Protein AF-A0A6N9UW54-F1 (afdb_monomer)

Radius of gyration: 18.16 Å; Cα contacts (8 Å, |Δi|>4): 350; chains: 1; bounding box: 54×36×49 Å

Secondary structure (DSSP, 8-state):
----PPPS-SEEEEEEE-S---HHHHHHHHHHH--TTTEEEESSTTS-EEEEEEE-SSSEEEEEEEEEEEE-SSTTS---EEEEEEEEESSGGGHHHHHHHHHHHTTTTS-HHHHHHHHHTSTTTHHHHHHSTT------S-HHHHHHHHHHHHHHHHHHHHHHPEEEEEEETTEEEEPPPHHHHHH--TT----

Sequence (195 aa):
ARHTATPTAGVPLRLAHRGPYQPGPVFDLLQREAVAGVEEVSGESGRRVYRRTLRLPYGTGIVAVQERTGRAGRPGTGTGGWLEARLHLTDLRDLTTSVQRLRRLFDLDADPYAVDERLGADPRLAPLVAARPGLRSPGTADPDELAVRALVGRAEAERLVQRYGKVLDAPCGTLTHLFPEPAVLAEAAPDGTAG

Foldseek 3Di:
DDQPDDPPPFDKDWLWAFFDADLQVLLVVCCVQPQFQAWHWDDDGLFIKIWGKDDFPVGIKIKIWTSHWAFDDDPPPRGTTTIIMTMDTPDCVRVVLQSVLVCQQRVRYDDQVVVLVVQCPDPVRVVVCVVPRNYDDGGGSDPQLVVVCVVQPRVVQNVQCVQAFDFDPDAHVRNGTHRHDVVSVVPDDPPDRDD

Solvent-accessible surface area (backbone atoms only — not comparable to full-atom values): 10883 Å² total; per-residue (Å²): 131,86,80,72,71,77,77,86,84,35,57,76,45,73,50,62,30,50,41,59,69,45,44,62,68,50,52,53,48,51,51,73,62,44,36,68,31,29,32,48,63,46,77,53,91,74,59,24,37,43,35,36,50,40,83,46,95,78,42,44,32,44,39,38,36,38,46,48,63,48,78,42,79,63,93,90,70,70,50,24,29,24,35,44,34,33,40,40,57,78,36,75,86,33,50,66,60,53,51,52,24,49,37,38,25,62,35,29,80,53,60,33,64,64,49,42,56,63,46,40,70,38,84,87,40,24,67,59,33,72,74,44,63,22,63,65,70,63,54,50,68,42,70,67,57,48,54,51,35,71,74,59,33,59,75,48,44,32,50,45,30,76,67,57,25,48,70,47,98,74,59,60,83,70,35,38,26,32,74,48,52,69,68,62,57,72,67,39,50,100,88,50,83,69,130

InterPro domains:
  IPR010316 DNA-3-methyladenine glycosylase AlkA, N-terminal [PF06029] (13-142)
  IPR010316 DNA-3-methyladenine glycosylase AlkA, N-terminal [SM01009] (12-142)
  IPR037046 DNA-3-methyladenine glycosylase AlkA, N-terminal domain superfamily [G3DSA:3.30.310.20] (13-142)

pLDDT: mean 89.83, std 15.49, range [33.03, 98.62]

Structure (mmCIF, N/CA/C/O backbone):
data_AF-A0A6N9UW54-F1
#
_entry.id   AF-A0A6N9UW54-F1
#
loop_
_atom_site.group_PDB
_atom_site.id
_atom_site.type_symbol
_atom_site.label_atom_id
_atom_site.label_alt_id
_atom_site.label_comp_id
_atom_site.label_asym_id
_atom_site.label_entity_id
_atom_site.label_seq_id
_atom_site.pdbx_PDB_ins_code
_atom_site.Cartn_x
_atom_site.Cartn_y
_atom_site.Cartn_z
_atom_site.occupancy
_atom_site.B_iso_or_equiv
_atom_site.auth_seq_id
_atom_site.auth_comp_id
_atom_site.auth_asym_id
_atom_site.auth_atom_id
_atom_site.pdbx_PDB_model_num
ATOM 1 N N . ALA A 1 1 ? 30.128 -9.377 3.571 1.00 36.72 1 ALA A N 1
ATOM 2 C CA . ALA A 1 1 ? 29.023 -8.972 2.680 1.00 36.72 1 ALA A CA 1
ATOM 3 C C . ALA A 1 1 ? 28.737 -7.495 2.924 1.00 36.72 1 ALA A C 1
ATOM 5 O O . ALA A 1 1 ? 28.551 -7.117 4.074 1.00 36.72 1 ALA A O 1
ATOM 6 N N . ARG A 1 2 ? 28.840 -6.639 1.902 1.00 33.03 2 ARG A N 1
ATOM 7 C CA . ARG A 1 2 ? 28.654 -5.190 2.067 1.00 33.03 2 ARG A CA 1
ATOM 8 C C . ARG A 1 2 ? 27.151 -4.911 2.141 1.00 33.03 2 ARG A C 1
ATOM 10 O O . ARG A 1 2 ? 26.476 -5.005 1.127 1.00 33.03 2 ARG A O 1
ATOM 17 N N . HIS A 1 3 ? 26.641 -4.610 3.334 1.00 38.31 3 HIS A N 1
ATOM 18 C CA . HIS A 1 3 ? 25.344 -3.954 3.484 1.00 38.31 3 HIS A CA 1
ATOM 19 C C . HIS A 1 3 ? 25.460 -2.570 2.842 1.00 38.31 3 HIS A C 1
ATOM 21 O O . HIS A 1 3 ? 26.081 -1.672 3.409 1.00 38.31 3 HIS A O 1
ATOM 27 N N . THR A 1 4 ? 24.925 -2.395 1.638 1.00 41.03 4 THR A N 1
ATOM 28 C CA . THR A 1 4 ? 24.714 -1.063 1.075 1.00 41.03 4 THR A CA 1
ATOM 29 C C . THR A 1 4 ? 23.688 -0.365 1.959 1.00 41.03 4 THR A C 1
ATOM 31 O O . THR A 1 4 ? 22.539 -0.793 2.053 1.00 41.03 4 THR A O 1
ATOM 34 N N . ALA A 1 5 ? 24.147 0.657 2.680 1.00 40.97 5 ALA A N 1
ATOM 35 C CA . ALA A 1 5 ? 23.332 1.461 3.572 1.00 40.97 5 ALA A CA 1
ATOM 36 C C . ALA A 1 5 ? 22.098 1.999 2.836 1.00 40.97 5 ALA A C 1
ATOM 38 O O . ALA A 1 5 ? 22.199 2.468 1.700 1.00 40.97 5 ALA A O 1
ATOM 39 N N . THR A 1 6 ? 20.944 1.967 3.504 1.00 45.59 6 THR A N 1
ATOM 40 C CA . THR A 1 6 ? 19.770 2.752 3.121 1.00 45.59 6 THR A CA 1
ATOM 41 C C . THR A 1 6 ? 20.236 4.186 2.872 1.00 45.59 6 THR A C 1
ATOM 43 O O . THR A 1 6 ? 20.831 4.763 3.787 1.00 45.59 6 THR A O 1
ATOM 46 N N . PRO A 1 7 ? 20.025 4.784 1.688 1.00 47.34 7 PRO A N 1
ATOM 47 C CA . PRO A 1 7 ? 20.372 6.179 1.500 1.00 47.34 7 PRO A CA 1
ATOM 48 C C . PRO A 1 7 ? 19.627 6.998 2.558 1.00 47.34 7 PRO A C 1
ATOM 50 O O . PRO A 1 7 ? 18.403 7.035 2.611 1.00 47.34 7 PRO A O 1
ATOM 53 N N . THR A 1 8 ? 20.367 7.646 3.450 1.00 53.06 8 THR A N 1
ATOM 54 C CA . THR A 1 8 ? 19.813 8.514 4.499 1.00 53.06 8 THR A CA 1
ATOM 55 C C . THR A 1 8 ? 19.241 9.819 3.917 1.00 53.06 8 THR A C 1
ATOM 57 O O . THR A 1 8 ? 18.583 10.574 4.629 1.00 53.06 8 THR A O 1
ATOM 60 N N . ALA A 1 9 ? 19.459 10.068 2.619 1.00 68.31 9 ALA A N 1
ATOM 61 C CA . ALA A 1 9 ? 19.138 11.282 1.866 1.00 68.31 9 ALA A CA 1
ATOM 62 C C . ALA A 1 9 ? 17.848 11.158 1.022 1.00 68.31 9 ALA A C 1
ATOM 64 O O . ALA A 1 9 ? 17.864 11.342 -0.192 1.00 68.31 9 ALA A O 1
ATOM 65 N N . GLY A 1 10 ? 16.731 10.782 1.648 1.00 83.75 10 GLY A N 1
ATOM 66 C CA . GLY A 1 10 ? 15.399 10.786 1.021 1.00 83.75 10 GLY A CA 1
ATOM 67 C C . GLY A 1 10 ? 14.551 11.924 1.571 1.00 83.75 10 GLY A C 1
ATOM 68 O O . GLY A 1 10 ? 14.752 12.321 2.718 1.00 83.75 10 GLY A O 1
ATOM 69 N N . VAL A 1 11 ? 13.592 12.430 0.792 1.00 94.88 11 VAL A N 1
ATOM 70 C CA . VAL A 1 11 ? 12.669 13.489 1.231 1.00 94.88 11 VAL A CA 1
ATOM 71 C C . VAL A 1 11 ? 11.807 12.940 2.376 1.00 94.88 11 VAL A C 1
ATOM 73 O O . VAL A 1 11 ? 11.018 12.018 2.139 1.00 94.88 11 VAL A O 1
ATOM 76 N N . PRO A 1 12 ? 11.956 13.442 3.619 1.00 95.81 12 PRO A N 1
ATOM 77 C CA . PRO A 1 12 ? 11.144 12.986 4.736 1.00 95.81 12 PRO A CA 1
ATOM 78 C C . PRO A 1 12 ? 9.754 13.617 4.652 1.00 95.81 12 PRO A C 1
ATOM 80 O O . PRO A 1 12 ? 9.619 14.823 4.460 1.00 95.81 12 PRO A O 1
ATOM 83 N N . LEU A 1 13 ? 8.717 12.807 4.841 1.00 95.69 13 LEU A N 1
ATOM 84 C CA . LEU A 1 13 ? 7.325 13.234 4.789 1.00 95.69 13 LEU A CA 1
ATOM 85 C C . LEU A 1 13 ? 6.537 12.689 5.977 1.00 95.69 13 LEU A C 1
ATOM 87 O O . LEU A 1 13 ? 6.817 11.617 6.515 1.00 95.69 13 LEU A O 1
ATOM 91 N N . ARG A 1 14 ? 5.501 13.434 6.357 1.00 95.88 14 ARG A N 1
ATOM 92 C CA . ARG A 1 14 ? 4.476 12.994 7.303 1.00 95.88 14 ARG A CA 1
ATOM 93 C C . ARG A 1 14 ? 3.175 12.813 6.539 1.00 95.88 14 ARG A C 1
ATOM 95 O O . ARG A 1 14 ? 2.586 13.788 6.080 1.00 95.88 14 ARG A O 1
ATOM 102 N N . LEU A 1 15 ? 2.739 11.570 6.391 1.00 96.19 15 LEU A N 1
ATOM 103 C CA . LEU A 1 15 ? 1.499 11.239 5.705 1.00 96.19 15 LEU A CA 1
ATOM 104 C C . LEU A 1 15 ? 0.355 11.246 6.720 1.00 96.19 15 LEU A C 1
ATOM 106 O O . LEU A 1 15 ? 0.133 10.261 7.423 1.00 96.19 15 LEU A O 1
ATOM 110 N N . ALA A 1 16 ? -0.328 12.385 6.838 1.00 94.88 16 ALA A N 1
ATOM 111 C CA . ALA A 1 16 ? -1.412 12.561 7.799 1.00 94.88 16 ALA A CA 1
ATOM 112 C C . ALA A 1 16 ? -2.630 11.682 7.466 1.00 94.88 16 ALA A C 1
ATOM 114 O O . ALA A 1 16 ? -3.007 11.568 6.295 1.00 94.88 16 ALA A O 1
ATOM 115 N N . HIS A 1 17 ? -3.261 11.134 8.504 1.00 93.69 17 HIS A N 1
ATOM 116 C CA . HIS A 1 17 ? -4.517 10.384 8.441 1.00 93.69 17 HIS A CA 1
ATOM 117 C C . HIS A 1 17 ? -5.518 10.905 9.476 1.00 93.69 17 HIS A C 1
ATOM 119 O O . HIS A 1 17 ? -5.144 11.535 10.468 1.00 93.69 17 HIS A O 1
ATOM 125 N N . ARG A 1 18 ? -6.805 10.623 9.260 1.00 89.94 18 ARG A N 1
ATOM 126 C CA . ARG A 1 18 ? -7.898 11.019 10.164 1.00 89.94 18 ARG A CA 1
ATOM 127 C C . ARG A 1 18 ? -8.129 9.976 11.251 1.00 89.94 18 ARG A C 1
ATOM 129 O O . ARG A 1 18 ? -8.040 8.790 10.961 1.00 89.94 18 ARG A O 1
ATOM 136 N N . GLY A 1 19 ? -8.478 10.420 12.458 1.00 88.25 19 GLY A N 1
ATOM 137 C CA . GLY A 1 19 ? -8.976 9.558 13.534 1.00 88.25 19 GLY A CA 1
ATOM 138 C C . GLY A 1 19 ? -8.050 8.397 13.932 1.00 88.25 19 GLY A C 1
ATOM 139 O O . GLY A 1 19 ? -6.835 8.465 13.695 1.00 88.25 19 GLY A O 1
ATOM 140 N N . PRO A 1 20 ? -8.600 7.339 14.560 1.00 88.81 20 PRO A N 1
ATOM 141 C CA . PRO A 1 20 ? -7.845 6.129 14.849 1.00 88.81 20 PRO A CA 1
ATOM 142 C C . PRO A 1 20 ? -7.364 5.462 13.552 1.00 88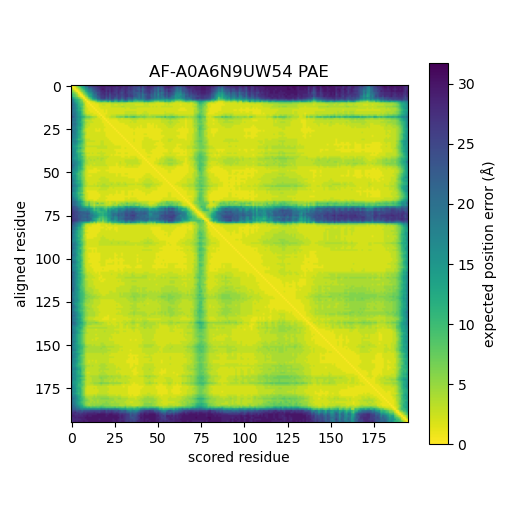.81 20 PRO A C 1
ATOM 144 O O . PRO A 1 20 ? -8.014 5.509 12.503 1.00 88.81 20 PRO A O 1
ATOM 147 N N . TYR A 1 21 ? -6.189 4.849 13.635 1.00 92.38 21 TYR A N 1
ATOM 148 C CA . TYR A 1 21 ? -5.565 4.108 12.549 1.00 92.38 21 TYR A CA 1
ATOM 149 C C . TYR A 1 21 ? -4.877 2.889 13.149 1.00 92.38 21 TYR A C 1
ATOM 151 O O . TYR A 1 21 ? -4.120 3.024 14.111 1.00 92.38 21 TYR A O 1
ATOM 159 N N . GLN A 1 22 ? -5.161 1.710 12.598 1.00 93.75 22 GLN A N 1
ATOM 160 C CA . GLN A 1 22 ? -4.600 0.434 13.041 1.00 93.75 22 GLN A CA 1
ATOM 161 C C . GLN A 1 22 ? -3.464 0.025 12.090 1.00 93.75 22 GLN A C 1
ATOM 163 O O . GLN A 1 22 ? -3.724 -0.665 11.102 1.00 93.75 22 GLN A O 1
ATOM 168 N N . PRO A 1 23 ? -2.203 0.438 12.335 1.00 94.88 23 PRO A N 1
ATOM 169 C CA . PRO A 1 23 ? -1.116 0.165 11.401 1.00 94.88 23 PRO A CA 1
ATOM 170 C C . PRO A 1 23 ? -0.756 -1.321 11.350 1.00 94.88 23 PRO A C 1
ATOM 172 O O . PRO A 1 23 ? -0.440 -1.818 10.275 1.00 94.88 23 PRO A O 1
ATOM 175 N N . GLY A 1 24 ? -0.869 -2.045 12.468 1.00 96.31 24 GLY A N 1
ATOM 176 C CA . GLY A 1 24 ? -0.516 -3.464 12.555 1.00 96.31 24 GLY A CA 1
ATOM 177 C C . GLY A 1 24 ? -1.170 -4.314 11.459 1.00 96.31 24 GLY A C 1
ATOM 178 O O . GLY A 1 24 ? -0.451 -4.832 10.608 1.00 96.31 24 GLY A O 1
ATOM 179 N N . PRO A 1 25 ? -2.514 -4.383 11.395 1.00 96.44 25 PRO A N 1
ATOM 180 C CA . PRO A 1 25 ? -3.219 -5.142 10.362 1.00 96.44 25 PRO A CA 1
ATOM 181 C C . PRO A 1 25 ? -2.892 -4.724 8.921 1.00 96.44 25 PRO A C 1
ATOM 183 O O . PRO A 1 25 ? -2.844 -5.578 8.035 1.00 96.44 25 PRO A O 1
ATOM 186 N N . VAL A 1 26 ? -2.647 -3.429 8.680 1.00 97.38 26 VAL A N 1
ATOM 187 C CA . VAL A 1 26 ? -2.258 -2.915 7.356 1.00 97.38 26 VAL A CA 1
ATOM 188 C C . VAL A 1 26 ? -0.886 -3.451 6.961 1.00 97.38 26 VAL A C 1
ATOM 190 O O . VAL A 1 26 ? -0.729 -4.016 5.882 1.00 97.38 26 VAL A O 1
ATOM 193 N N . PHE A 1 27 ? 0.102 -3.336 7.847 1.00 98.19 27 PHE A N 1
ATOM 194 C CA . PHE A 1 27 ? 1.451 -3.838 7.596 1.00 98.19 27 PHE A CA 1
ATOM 195 C C . PHE A 1 27 ? 1.499 -5.369 7.563 1.00 98.19 27 PHE A C 1
ATOM 197 O O . PHE A 1 27 ? 2.285 -5.927 6.803 1.00 98.19 27 PHE A O 1
ATOM 204 N N . ASP A 1 28 ? 0.628 -6.055 8.308 1.00 97.69 28 ASP A N 1
ATOM 205 C CA . ASP A 1 28 ? 0.470 -7.505 8.213 1.00 97.69 28 ASP A CA 1
ATOM 206 C C . ASP A 1 28 ? 0.006 -7.920 6.808 1.00 97.69 28 ASP A C 1
ATOM 208 O O . ASP A 1 28 ? 0.502 -8.906 6.265 1.00 97.69 28 ASP A O 1
ATOM 212 N N . LEU A 1 29 ? -0.941 -7.181 6.213 1.00 96.88 29 LEU A N 1
ATOM 213 C CA . LEU A 1 29 ? -1.395 -7.437 4.846 1.00 96.88 29 LEU A CA 1
ATOM 214 C C . LEU A 1 29 ? -0.283 -7.151 3.837 1.00 96.88 29 LEU A C 1
ATOM 216 O O . LEU A 1 29 ? 0.028 -8.022 3.033 1.00 96.88 29 LEU A O 1
ATOM 220 N N . LEU A 1 30 ? 0.356 -5.982 3.926 1.00 97.56 30 LEU A N 1
ATOM 221 C CA . LEU A 1 30 ? 1.456 -5.614 3.030 1.00 97.56 30 LEU A CA 1
ATOM 222 C C . LEU A 1 30 ? 2.612 -6.618 3.092 1.00 97.56 30 LEU A C 1
ATOM 224 O O . LEU A 1 30 ? 3.203 -6.929 2.068 1.00 97.56 30 LEU A O 1
ATOM 228 N N . GLN A 1 31 ? 2.917 -7.161 4.272 1.00 97.44 31 GLN A N 1
ATOM 229 C CA . GLN A 1 31 ? 3.951 -8.181 4.436 1.00 97.44 31 GLN A CA 1
ATOM 230 C C . GLN A 1 31 ? 3.551 -9.526 3.819 1.00 97.44 31 GLN A C 1
ATOM 232 O O . GLN A 1 31 ? 4.391 -10.182 3.211 1.00 97.44 31 GLN A O 1
ATOM 237 N N . ARG A 1 32 ? 2.289 -9.952 3.973 1.00 96.88 32 ARG A N 1
ATOM 238 C CA . ARG A 1 32 ? 1.783 -11.198 3.367 1.00 96.88 32 ARG A CA 1
ATOM 239 C C . ARG A 1 32 ? 1.722 -11.127 1.844 1.00 96.88 32 ARG A C 1
ATOM 241 O O . ARG A 1 32 ? 1.967 -12.132 1.184 1.00 96.88 32 ARG A O 1
ATOM 248 N N . GLU A 1 33 ? 1.384 -9.956 1.318 1.00 96.25 33 GLU A N 1
ATOM 249 C CA . GLU A 1 33 ? 1.183 -9.724 -0.111 1.00 96.25 33 GLU A CA 1
ATOM 250 C C . GLU A 1 33 ? 2.445 -9.237 -0.834 1.00 96.25 33 GLU A C 1
ATOM 252 O O . GLU A 1 33 ? 2.422 -9.130 -2.056 1.00 96.25 33 GLU A O 1
ATOM 257 N N . ALA A 1 34 ? 3.535 -8.954 -0.113 1.00 97.19 34 ALA A N 1
ATOM 258 C CA . ALA A 1 34 ? 4.753 -8.386 -0.685 1.00 97.19 34 ALA A CA 1
ATOM 259 C C . ALA A 1 34 ? 5.285 -9.221 -1.858 1.00 97.19 34 ALA A C 1
ATOM 261 O O . ALA A 1 34 ? 5.493 -10.429 -1.733 1.00 97.19 34 ALA A O 1
ATOM 262 N N . VAL A 1 35 ? 5.537 -8.550 -2.981 1.00 97.75 35 VAL A N 1
ATOM 263 C CA . VAL A 1 35 ? 6.152 -9.144 -4.173 1.00 97.75 35 VAL A CA 1
ATOM 264 C C . VAL A 1 35 ? 7.663 -8.921 -4.132 1.00 97.75 35 VAL A C 1
ATOM 266 O O . VAL A 1 35 ? 8.135 -7.785 -4.237 1.00 97.75 35 VAL A O 1
ATOM 269 N N . ALA A 1 36 ? 8.431 -10.005 -4.002 1.00 97.88 36 ALA A N 1
ATOM 270 C CA . ALA A 1 36 ? 9.890 -9.946 -3.946 1.00 97.88 36 ALA A CA 1
ATOM 271 C C . ALA A 1 36 ? 10.492 -9.170 -5.137 1.00 97.88 36 ALA A C 1
ATOM 273 O O . ALA A 1 36 ? 10.119 -9.374 -6.291 1.00 97.88 36 ALA A O 1
ATOM 274 N N . GLY A 1 37 ? 11.440 -8.272 -4.856 1.00 97.44 37 GLY A N 1
ATOM 275 C CA . GLY A 1 37 ? 12.064 -7.402 -5.860 1.00 97.44 37 GLY A CA 1
ATOM 276 C C . GLY A 1 37 ? 11.369 -6.050 -6.057 1.00 97.44 37 GLY A C 1
ATOM 277 O O . GLY A 1 37 ? 12.040 -5.096 -6.458 1.00 97.44 37 GLY A O 1
ATOM 278 N N . VAL A 1 38 ? 10.076 -5.945 -5.722 1.00 98.56 38 VAL A N 1
ATOM 279 C CA . VAL A 1 38 ? 9.263 -4.714 -5.820 1.00 98.56 38 VAL A CA 1
ATOM 280 C C . VAL A 1 38 ? 8.905 -4.170 -4.443 1.00 98.56 38 VAL A C 1
ATOM 282 O O . VAL A 1 38 ? 8.935 -2.957 -4.242 1.00 98.56 38 VAL A O 1
ATOM 285 N N . GLU A 1 39 ? 8.580 -5.046 -3.496 1.00 98.38 39 GLU A N 1
ATOM 286 C CA . GLU A 1 39 ? 8.125 -4.707 -2.150 1.00 98.38 39 GLU A CA 1
ATOM 287 C C . GLU A 1 39 ? 8.933 -5.481 -1.103 1.00 98.38 39 GLU A C 1
ATOM 289 O O . GLU A 1 39 ? 9.305 -6.636 -1.307 1.00 98.38 39 GLU A O 1
ATOM 294 N N . GLU A 1 40 ? 9.173 -4.866 0.052 1.00 97.81 40 GLU A N 1
ATOM 295 C CA . GLU A 1 40 ? 9.698 -5.555 1.229 1.00 97.81 40 GLU A CA 1
ATOM 296 C C . GLU A 1 40 ? 9.087 -4.980 2.510 1.00 97.81 40 GLU A C 1
ATOM 298 O O . GLU A 1 40 ? 8.812 -3.782 2.618 1.00 97.81 40 GLU A O 1
ATOM 303 N N . VAL A 1 41 ? 8.909 -5.837 3.513 1.00 98.06 41 VAL A N 1
ATOM 304 C CA . VAL A 1 41 ? 8.605 -5.425 4.885 1.00 98.06 41 VAL A CA 1
ATOM 305 C C . VAL A 1 41 ? 9.687 -5.984 5.789 1.00 98.06 41 VAL A C 1
ATOM 307 O O . VAL A 1 41 ? 9.986 -7.174 5.751 1.00 98.06 41 VAL A O 1
ATOM 310 N N . SER A 1 42 ? 10.289 -5.115 6.594 1.00 96.81 42 SER A N 1
ATOM 311 C CA . SER A 1 42 ? 11.395 -5.463 7.489 1.00 96.81 42 SER A CA 1
ATOM 312 C C . SER A 1 42 ? 11.124 -4.987 8.914 1.00 96.81 42 SER A C 1
ATOM 314 O O . SER A 1 42 ? 10.364 -4.040 9.113 1.00 96.81 42 SER A O 1
ATOM 316 N N . GLY A 1 43 ? 11.762 -5.623 9.900 1.00 96.31 43 GLY A N 1
ATOM 317 C CA . GLY A 1 43 ? 11.616 -5.297 11.321 1.00 96.31 43 GLY A CA 1
ATOM 318 C C . GLY A 1 43 ? 10.506 -6.069 12.041 1.00 96.31 43 GLY A C 1
ATOM 319 O O . GLY A 1 43 ? 9.793 -6.881 11.457 1.00 96.31 43 GLY A O 1
ATOM 320 N N . GLU A 1 44 ? 10.388 -5.818 13.343 1.00 95.88 44 GLU A N 1
ATOM 321 C CA . GLU A 1 44 ? 9.395 -6.442 14.224 1.00 95.88 44 GLU A CA 1
ATOM 322 C C . GLU A 1 44 ? 8.074 -5.668 14.220 1.00 95.88 44 GLU A C 1
ATOM 324 O O . GLU A 1 44 ? 8.062 -4.452 14.018 1.00 95.88 44 GLU A O 1
ATOM 329 N N . SER A 1 45 ? 6.965 -6.362 14.497 1.00 95.00 45 SER A N 1
ATOM 330 C CA . SER A 1 45 ? 5.633 -5.751 14.603 1.00 95.00 45 SER A CA 1
ATOM 331 C C . SER A 1 45 ? 5.624 -4.545 15.557 1.00 95.00 45 SER A C 1
ATOM 333 O O . SER A 1 45 ? 6.224 -4.569 16.631 1.00 95.00 45 SER A O 1
ATOM 335 N N . GLY A 1 46 ? 4.981 -3.454 15.139 1.00 94.25 46 GLY A N 1
ATOM 336 C CA . GLY A 1 46 ? 5.008 -2.141 15.791 1.00 94.25 46 GLY A CA 1
ATOM 337 C C . GLY A 1 46 ? 6.211 -1.260 15.422 1.00 94.25 46 GLY A C 1
ATOM 338 O O . GLY A 1 46 ? 6.224 -0.069 15.749 1.00 94.25 46 GLY A O 1
ATOM 339 N N . ARG A 1 47 ? 7.224 -1.809 14.743 1.00 96.00 47 ARG A N 1
ATOM 340 C CA . ARG A 1 47 ? 8.438 -1.108 14.290 1.00 96.00 47 ARG A CA 1
ATOM 341 C C . ARG A 1 47 ? 8.801 -1.443 12.841 1.00 96.00 47 ARG A C 1
ATOM 343 O O . ARG A 1 47 ? 9.925 -1.154 12.425 1.00 96.00 47 ARG A O 1
ATOM 350 N N . ARG A 1 48 ? 7.878 -2.030 12.072 1.00 97.94 48 ARG A N 1
ATOM 351 C CA . ARG A 1 48 ? 8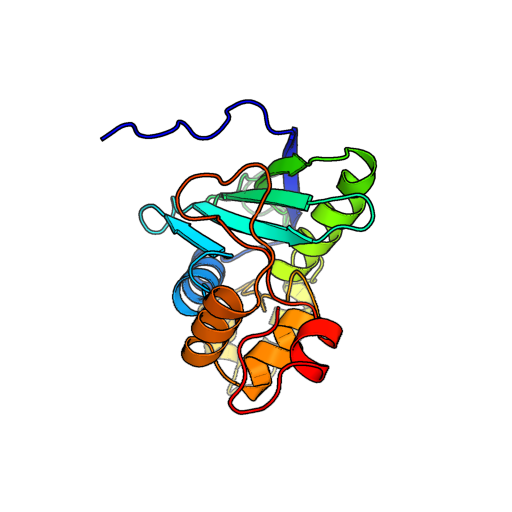.159 -2.420 10.692 1.00 97.94 48 ARG A CA 1
ATOM 352 C C . ARG A 1 48 ? 8.391 -1.217 9.796 1.00 97.94 48 ARG A C 1
ATOM 354 O O . ARG A 1 48 ? 7.857 -0.126 10.018 1.00 97.94 48 ARG A O 1
ATOM 361 N N . VAL A 1 49 ? 9.147 -1.455 8.735 1.00 98.25 49 VAL A N 1
ATOM 362 C CA . VAL A 1 49 ? 9.282 -0.539 7.607 1.00 98.25 49 VAL A CA 1
ATOM 363 C C . VAL A 1 49 ? 8.835 -1.273 6.352 1.00 98.25 49 VAL A C 1
ATOM 365 O O . VAL A 1 49 ? 9.449 -2.267 5.967 1.00 98.25 49 VAL A O 1
ATOM 368 N N . TYR A 1 50 ? 7.770 -0.773 5.727 1.00 98.62 50 TYR A N 1
ATOM 369 C CA . TYR A 1 50 ? 7.359 -1.181 4.387 1.00 98.62 50 TYR A CA 1
ATOM 370 C C . TYR A 1 50 ? 8.123 -0.338 3.378 1.00 98.62 50 TYR A C 1
ATOM 372 O O . TYR A 1 50 ? 8.157 0.890 3.494 1.00 98.62 50 TYR A O 1
ATOM 380 N N . ARG A 1 51 ? 8.734 -0.979 2.389 1.00 98.50 51 ARG A N 1
ATOM 381 C CA . ARG A 1 51 ? 9.418 -0.304 1.293 1.00 98.50 51 ARG A CA 1
ATOM 382 C C . ARG A 1 51 ? 8.916 -0.852 -0.032 1.00 98.50 51 ARG A C 1
ATOM 384 O O . ARG A 1 51 ? 8.648 -2.043 -0.139 1.00 98.50 51 ARG A O 1
ATOM 391 N N . ARG A 1 52 ? 8.811 0.012 -1.041 1.00 98.44 52 ARG A N 1
ATOM 392 C CA . ARG A 1 52 ? 8.488 -0.422 -2.405 1.00 98.44 52 ARG A CA 1
ATOM 393 C C . ARG A 1 52 ? 9.156 0.425 -3.469 1.00 98.44 52 ARG A C 1
ATOM 395 O O . ARG A 1 52 ? 9.511 1.580 -3.219 1.00 98.44 52 ARG A O 1
ATOM 402 N N . THR A 1 53 ? 9.255 -0.138 -4.660 1.00 98.62 53 THR A N 1
ATOM 403 C CA . THR A 1 53 ? 9.557 0.598 -5.883 1.00 98.62 53 THR A CA 1
ATOM 404 C C . THR A 1 53 ? 8.270 1.189 -6.472 1.00 98.62 53 THR A C 1
ATOM 406 O O . THR A 1 53 ? 7.156 0.701 -6.240 1.00 98.62 53 THR A O 1
ATOM 409 N N . LEU A 1 54 ? 8.407 2.302 -7.189 1.00 97.94 54 LEU A N 1
ATOM 410 C CA . LEU A 1 54 ? 7.326 3.008 -7.864 1.00 97.94 54 LEU A CA 1
ATOM 411 C C . LEU A 1 54 ? 7.765 3.385 -9.270 1.00 97.94 54 LEU A C 1
ATOM 413 O O . LEU A 1 54 ? 8.798 4.030 -9.454 1.00 97.94 54 LEU A O 1
ATOM 417 N N . ARG A 1 55 ? 6.926 3.045 -10.246 1.00 96.75 55 ARG A N 1
ATOM 418 C CA . ARG A 1 55 ? 6.941 3.675 -11.562 1.00 96.75 55 ARG A CA 1
ATOM 419 C C . ARG A 1 55 ? 6.187 4.993 -11.465 1.00 96.75 55 ARG A C 1
ATOM 421 O O . ARG A 1 55 ? 5.079 5.035 -10.929 1.00 96.75 55 ARG A O 1
ATOM 428 N N . LEU A 1 56 ? 6.796 6.071 -11.937 1.00 96.81 56 LEU A N 1
ATOM 429 C CA . LEU A 1 56 ? 6.268 7.423 -11.814 1.00 96.81 56 LEU A CA 1
ATOM 430 C C . LEU A 1 56 ? 6.314 8.129 -13.182 1.00 96.81 56 LEU A C 1
ATOM 432 O O . LEU A 1 56 ? 7.046 7.681 -14.063 1.00 96.81 56 LEU A O 1
ATOM 436 N N . PRO A 1 57 ? 5.518 9.194 -13.394 1.00 96.81 57 PRO A N 1
ATOM 437 C CA . PRO A 1 57 ? 5.443 9.881 -14.683 1.00 96.81 57 PRO A CA 1
ATOM 438 C C . PRO A 1 57 ? 6.788 10.323 -15.272 1.00 96.81 57 PRO A C 1
ATOM 440 O O . PRO A 1 57 ? 6.970 10.220 -16.484 1.00 96.81 57 PRO A O 1
ATOM 443 N N . TYR A 1 58 ? 7.714 10.814 -14.443 1.00 96.94 58 TYR A N 1
ATOM 444 C CA . TYR A 1 58 ? 9.006 11.332 -14.909 1.00 96.94 58 TYR A CA 1
ATOM 445 C C . TYR A 1 58 ? 10.186 10.401 -14.612 1.00 96.94 58 TYR A C 1
ATOM 447 O O . TYR A 1 58 ? 11.283 10.620 -15.127 1.00 96.94 58 TYR A O 1
ATOM 455 N N . GLY A 1 59 ? 9.980 9.344 -13.827 1.00 96.00 59 GLY A N 1
ATOM 456 C CA . GLY A 1 59 ? 11.023 8.377 -13.529 1.00 96.00 59 GLY A CA 1
ATOM 457 C C . GLY A 1 59 ? 10.592 7.276 -12.570 1.00 96.00 59 GLY A C 1
ATOM 458 O O . GLY A 1 59 ? 9.524 6.678 -12.696 1.00 96.00 59 GLY A O 1
ATOM 459 N N . THR A 1 60 ? 11.468 6.948 -11.626 1.00 97.50 60 THR A N 1
ATOM 460 C CA . THR A 1 60 ? 11.244 5.879 -10.652 1.00 97.50 60 THR A CA 1
ATOM 461 C C . THR A 1 60 ? 11.439 6.396 -9.237 1.00 97.50 60 THR A C 1
ATOM 463 O O . THR A 1 60 ? 12.078 7.426 -9.003 1.00 97.50 60 THR A O 1
ATOM 466 N N . GLY A 1 61 ? 10.869 5.686 -8.271 1.00 96.94 61 GLY A N 1
ATOM 467 C CA . GLY A 1 61 ? 11.060 6.010 -6.870 1.00 96.94 61 GLY A CA 1
ATOM 468 C C . GLY A 1 61 ? 11.159 4.781 -5.991 1.00 96.94 61 GLY A C 1
ATOM 469 O O . GLY A 1 61 ? 10.570 3.744 -6.279 1.00 96.94 61 GLY A O 1
ATOM 470 N N . ILE A 1 62 ? 11.880 4.921 -4.886 1.00 98.25 62 ILE A N 1
ATOM 471 C CA . ILE A 1 62 ? 11.840 3.992 -3.763 1.00 98.25 62 ILE A CA 1
ATOM 472 C C . ILE A 1 62 ? 11.268 4.738 -2.572 1.00 98.25 62 ILE A C 1
ATOM 474 O O . ILE A 1 62 ? 11.746 5.808 -2.188 1.00 98.25 62 ILE A O 1
ATOM 478 N N . VAL A 1 63 ? 10.244 4.154 -1.972 1.00 98.19 63 VAL A N 1
ATOM 479 C CA . VAL A 1 63 ? 9.561 4.721 -0.812 1.00 98.19 63 VAL A CA 1
ATOM 480 C C . VAL A 1 63 ? 9.749 3.812 0.386 1.00 98.19 63 VAL A C 1
ATOM 482 O O . VAL A 1 63 ? 9.859 2.599 0.237 1.00 98.19 63 VAL A O 1
ATOM 485 N N . ALA A 1 64 ? 9.787 4.404 1.572 1.00 98.31 64 ALA A N 1
ATOM 486 C CA . ALA A 1 64 ? 9.822 3.705 2.846 1.00 98.31 64 ALA A CA 1
ATOM 487 C C . ALA A 1 64 ? 8.786 4.329 3.779 1.00 98.31 64 ALA A C 1
ATOM 489 O O . ALA A 1 64 ? 8.780 5.548 3.930 1.00 98.31 64 ALA A O 1
ATOM 490 N N . VAL A 1 65 ? 7.936 3.521 4.408 1.00 98.44 65 VAL A N 1
ATOM 491 C CA . VAL A 1 65 ? 6.904 3.964 5.352 1.00 98.44 65 VAL A CA 1
ATOM 492 C C . VAL A 1 65 ? 7.037 3.169 6.644 1.00 98.44 65 VAL A C 1
ATOM 494 O O . VAL A 1 65 ? 7.090 1.940 6.624 1.00 98.44 65 VAL A O 1
ATOM 497 N N . GLN A 1 66 ? 7.121 3.874 7.770 1.00 98.12 66 GLN A N 1
ATOM 498 C CA . GLN A 1 66 ? 7.213 3.262 9.093 1.00 98.12 66 GLN A CA 1
ATOM 499 C C . GLN A 1 66 ? 5.823 2.913 9.628 1.00 98.12 66 GLN A C 1
ATOM 501 O O . GLN A 1 66 ? 4.899 3.718 9.534 1.00 98.12 66 GLN A O 1
ATOM 506 N N . GLU A 1 67 ? 5.701 1.745 10.256 1.00 97.19 67 GLU A N 1
ATOM 507 C CA . GLU A 1 67 ? 4.465 1.277 10.896 1.00 97.19 67 GLU A CA 1
ATOM 508 C C . GLU A 1 67 ? 4.042 2.163 12.069 1.00 97.19 67 GLU A C 1
ATOM 510 O O . GLU A 1 67 ? 2.857 2.401 12.303 1.00 97.19 67 GLU A O 1
ATOM 515 N N . ARG A 1 68 ? 5.022 2.675 12.816 1.00 91.81 68 ARG A N 1
ATOM 516 C CA . ARG A 1 68 ? 4.760 3.521 13.974 1.00 91.81 68 ARG A CA 1
ATOM 517 C C . ARG A 1 68 ? 4.151 4.847 13.526 1.00 91.81 68 ARG A C 1
ATOM 519 O O . ARG A 1 68 ? 4.791 5.647 12.846 1.00 91.81 68 ARG A O 1
ATOM 526 N N . THR A 1 69 ? 2.944 5.116 14.004 1.00 87.69 69 THR A N 1
ATOM 527 C CA . THR A 1 69 ? 2.265 6.392 13.784 1.00 87.69 69 THR A CA 1
ATOM 528 C C . THR A 1 69 ? 2.796 7.462 14.737 1.00 87.69 69 THR A C 1
ATOM 530 O O . THR A 1 69 ? 2.887 7.236 15.950 1.00 87.69 69 THR A O 1
ATOM 533 N N . GLY A 1 70 ? 3.071 8.656 14.221 1.00 85.44 70 GLY A N 1
ATOM 534 C CA . GLY A 1 70 ? 3.129 9.861 15.044 1.00 85.44 70 GLY A CA 1
ATOM 535 C C . GLY A 1 70 ? 1.726 10.282 15.490 1.00 85.44 70 GLY A C 1
ATOM 536 O O . GLY A 1 70 ? 0.736 9.960 14.833 1.00 85.44 70 GLY A O 1
ATOM 537 N N . ARG A 1 71 ? 1.624 10.992 16.616 1.00 80.19 71 ARG A N 1
ATOM 538 C CA . ARG A 1 71 ? 0.345 11.482 17.156 1.00 80.19 71 ARG A CA 1
ATOM 539 C C . ARG A 1 71 ? 0.238 12.988 16.958 1.00 80.19 71 ARG A C 1
ATOM 541 O O . ARG A 1 71 ? 1.156 13.709 17.348 1.00 80.19 71 ARG A O 1
ATOM 548 N N . ALA A 1 72 ? -0.881 13.458 16.411 1.00 62.47 72 ALA A N 1
ATOM 549 C CA . ALA A 1 72 ? -1.244 14.868 16.460 1.00 62.47 72 ALA A CA 1
ATOM 550 C C . ALA A 1 72 ? -2.265 15.081 17.592 1.00 62.47 72 ALA A C 1
ATOM 552 O O . ALA A 1 72 ? -3.285 14.401 17.652 1.00 62.47 72 ALA A O 1
ATOM 553 N N . GLY A 1 73 ? -1.993 16.026 18.495 1.00 60.19 73 GLY A N 1
ATOM 554 C CA . GLY A 1 73 ? -2.915 16.426 19.568 1.00 60.19 73 GLY A CA 1
ATOM 555 C C . GLY A 1 73 ? -2.922 15.538 20.824 1.00 60.19 73 GLY A C 1
ATOM 556 O O . GLY A 1 73 ? -2.122 14.611 20.971 1.00 60.19 73 GLY A O 1
ATOM 557 N N . ARG A 1 74 ? -3.795 15.885 21.783 1.00 55.94 74 ARG A N 1
ATOM 558 C CA . ARG A 1 74 ? -3.934 15.180 23.070 1.00 55.94 74 ARG A CA 1
ATOM 559 C C . ARG A 1 74 ? -4.788 13.913 22.885 1.00 55.94 74 ARG A C 1
ATOM 561 O O . ARG A 1 74 ? -5.704 13.911 22.067 1.00 55.94 74 ARG A O 1
ATOM 568 N N . PRO A 1 75 ? -4.542 12.833 23.647 1.00 51.59 75 PRO A N 1
ATOM 569 C CA . PRO A 1 75 ? -5.424 11.666 23.642 1.00 51.59 75 PRO A CA 1
ATOM 570 C C . PRO A 1 75 ? -6.884 12.079 23.905 1.00 51.59 75 PRO A C 1
ATOM 572 O O . PRO A 1 75 ? -7.138 12.842 24.833 1.00 51.59 75 PRO A O 1
ATOM 575 N N . GLY A 1 76 ? -7.829 11.589 23.095 1.00 52.56 76 GLY A N 1
ATOM 576 C CA . GLY A 1 76 ? -9.268 11.833 23.276 1.00 52.56 76 GLY A CA 1
ATOM 577 C C . GLY A 1 76 ? -9.867 13.016 22.502 1.00 52.56 76 GLY A C 1
ATOM 578 O O . GLY A 1 76 ? -11.082 13.166 22.518 1.00 52.56 76 GLY A O 1
ATOM 579 N N . THR A 1 77 ? -9.077 13.822 21.779 1.00 55.50 77 THR A N 1
ATOM 580 C CA . THR A 1 77 ? -9.598 14.990 21.028 1.00 55.50 77 THR A CA 1
ATOM 581 C C . THR A 1 77 ? -10.006 14.702 19.578 1.00 55.50 77 THR A C 1
ATOM 583 O O . THR A 1 77 ? -10.250 15.635 18.821 1.00 55.50 77 THR A O 1
ATOM 586 N N . GLY A 1 78 ? -10.038 13.435 19.147 1.00 55.62 78 GLY A N 1
ATOM 587 C CA . GLY A 1 78 ? -10.358 13.066 17.754 1.00 55.62 78 GLY A CA 1
ATOM 588 C C . GLY A 1 78 ? -9.324 13.527 16.714 1.00 55.62 78 GLY A C 1
ATOM 589 O O . GLY A 1 78 ? -9.552 13.431 15.509 1.00 55.62 78 GLY A O 1
ATOM 590 N N . THR A 1 79 ? -8.173 14.031 17.158 1.00 64.44 79 THR A N 1
ATOM 591 C CA . THR A 1 79 ? -7.090 14.480 16.284 1.00 64.44 79 THR A CA 1
ATOM 592 C C . THR A 1 79 ? -6.314 13.268 15.773 1.00 64.44 79 THR A C 1
ATOM 594 O O . THR A 1 79 ? -5.953 12.380 16.543 1.00 64.44 79 THR A O 1
ATOM 597 N N . GLY A 1 80 ? -6.120 13.204 14.454 1.00 76.81 80 GLY A N 1
ATOM 598 C CA . GLY A 1 80 ? -5.487 12.074 13.776 1.00 76.81 80 GLY A CA 1
ATOM 599 C C . GLY A 1 80 ? -3.986 11.927 14.053 1.00 76.81 80 GLY A C 1
ATOM 600 O O . GLY A 1 80 ? -3.418 12.504 14.980 1.00 76.81 80 GLY A O 1
ATOM 601 N N . GLY A 1 81 ? -3.318 11.138 13.223 1.00 91.62 81 GLY A N 1
ATOM 602 C CA . GLY A 1 81 ? -1.880 10.896 13.307 1.00 91.62 81 GLY A CA 1
ATOM 603 C C . GLY A 1 81 ? -1.212 11.045 11.950 1.00 91.62 81 GLY A C 1
ATOM 604 O O . GLY A 1 81 ? -1.800 11.559 10.996 1.00 91.62 81 GLY A O 1
ATOM 605 N N . TRP A 1 82 ? 0.035 10.600 11.860 1.00 95.19 82 TRP A N 1
ATOM 606 C CA . TRP A 1 82 ? 0.716 10.465 10.577 1.00 95.19 82 TRP A CA 1
ATOM 607 C C . TRP A 1 82 ? 1.578 9.211 10.533 1.00 95.19 82 TRP A C 1
ATOM 609 O O . TRP A 1 82 ? 2.135 8.798 11.551 1.00 95.19 82 TRP A O 1
ATOM 619 N N . LEU A 1 83 ? 1.756 8.661 9.334 1.00 96.69 83 LEU A N 1
ATOM 620 C CA . LEU A 1 83 ? 2.834 7.718 9.048 1.00 96.69 83 LEU A CA 1
ATOM 621 C C . LEU A 1 83 ? 4.083 8.491 8.618 1.00 96.69 83 LEU A C 1
ATOM 623 O O . LEU A 1 83 ? 4.002 9.441 7.833 1.00 96.69 83 LEU A O 1
ATOM 627 N N . GLU A 1 84 ? 5.243 8.114 9.150 1.00 97.38 84 GLU A N 1
ATOM 628 C CA . GLU A 1 84 ? 6.523 8.655 8.688 1.00 97.38 84 GLU A CA 1
ATOM 629 C C . GLU A 1 84 ? 6.924 7.964 7.387 1.00 97.38 84 GLU A C 1
ATOM 631 O O . GLU A 1 84 ? 7.035 6.737 7.344 1.00 97.38 84 GLU A O 1
ATOM 636 N N . ALA A 1 85 ? 7.173 8.753 6.344 1.00 97.62 85 ALA A N 1
ATOM 637 C CA . ALA A 1 85 ? 7.617 8.262 5.051 1.00 97.62 85 ALA A CA 1
ATOM 638 C C . ALA A 1 85 ? 8.940 8.910 4.623 1.00 97.62 85 ALA A C 1
ATOM 640 O O . ALA A 1 85 ? 9.247 10.044 4.992 1.00 97.62 85 ALA A O 1
ATOM 641 N N . ARG A 1 86 ? 9.721 8.194 3.818 1.00 97.44 86 ARG A N 1
ATOM 642 C CA . ARG A 1 86 ? 10.877 8.719 3.085 1.00 97.44 86 ARG A CA 1
ATOM 643 C C . ARG A 1 86 ? 10.775 8.327 1.624 1.00 97.44 86 ARG A C 1
ATOM 645 O O . ARG A 1 86 ? 10.498 7.169 1.323 1.00 97.44 86 ARG A O 1
ATOM 652 N N . LEU A 1 87 ? 11.003 9.293 0.742 1.00 97.38 87 LEU A N 1
ATOM 653 C CA . LEU A 1 87 ? 10.940 9.107 -0.704 1.00 97.38 87 LEU A CA 1
ATOM 654 C C . LEU A 1 87 ? 12.310 9.390 -1.321 1.00 97.38 87 LEU A C 1
ATOM 656 O O . LEU A 1 87 ? 12.890 10.455 -1.109 1.00 97.38 87 LEU A O 1
ATOM 660 N N . HIS A 1 88 ? 12.797 8.445 -2.115 1.00 96.75 88 HIS A N 1
ATOM 661 C CA . HIS A 1 88 ? 13.929 8.614 -3.016 1.00 96.75 88 HIS A CA 1
ATOM 662 C C . HIS A 1 88 ? 13.375 8.608 -4.429 1.00 96.75 88 HIS A C 1
ATOM 664 O O . HIS A 1 88 ? 12.85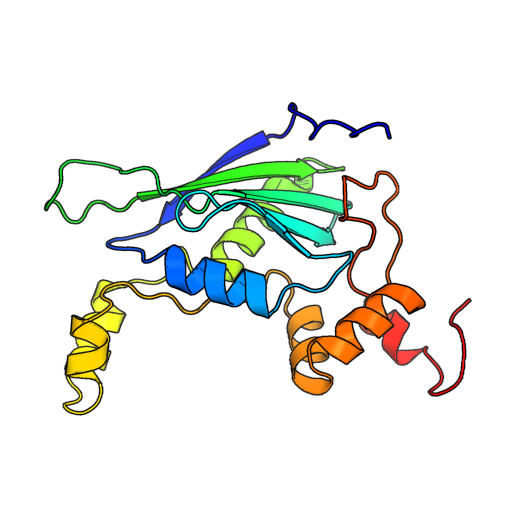4 7.587 -4.865 1.00 96.75 88 HIS A O 1
ATOM 670 N N . LEU A 1 89 ? 13.439 9.745 -5.109 1.00 96.31 89 LEU A N 1
ATOM 671 C CA . LEU A 1 89 ? 12.872 9.923 -6.441 1.00 96.31 89 LEU A CA 1
ATOM 672 C C . LEU A 1 89 ? 14.006 10.234 -7.405 1.00 96.31 89 LEU A C 1
ATOM 674 O O . LEU A 1 89 ? 14.878 11.038 -7.074 1.00 96.31 89 LEU A O 1
ATOM 678 N N . THR A 1 90 ? 13.985 9.631 -8.590 1.00 96.31 90 THR A N 1
ATOM 679 C CA . THR A 1 90 ? 14.903 10.030 -9.665 1.00 96.31 90 THR A CA 1
ATOM 680 C C . THR A 1 90 ? 14.555 11.415 -10.207 1.00 96.31 90 THR A C 1
ATOM 682 O O . THR A 1 90 ? 15.427 12.101 -10.725 1.00 96.31 90 THR A O 1
ATOM 685 N N . ASP A 1 91 ? 13.295 11.838 -10.058 1.00 96.62 91 ASP A N 1
ATOM 686 C CA . ASP A 1 91 ? 12.812 13.164 -10.432 1.00 96.62 91 ASP A CA 1
ATOM 687 C C . ASP A 1 91 ? 11.855 13.721 -9.364 1.00 96.62 91 ASP A C 1
ATOM 689 O O . ASP A 1 91 ? 10.865 13.091 -8.987 1.00 96.62 91 ASP A O 1
ATOM 693 N N . LEU A 1 92 ? 12.135 14.925 -8.857 1.00 96.25 92 LEU A N 1
ATOM 694 C CA . LEU A 1 92 ? 11.328 15.552 -7.803 1.00 96.25 92 LEU A CA 1
ATOM 695 C C . LEU A 1 92 ? 9.929 15.976 -8.268 1.00 96.25 92 LEU A C 1
ATOM 697 O O . LEU A 1 92 ? 9.050 16.157 -7.423 1.00 96.25 92 LEU A O 1
ATOM 701 N N . ARG A 1 93 ? 9.685 16.100 -9.578 1.00 97.62 93 ARG A N 1
ATOM 702 C CA . ARG A 1 93 ? 8.346 16.384 -10.121 1.00 97.62 93 ARG A CA 1
ATOM 703 C C . ARG A 1 93 ? 7.345 15.280 -9.787 1.00 97.62 93 ARG A C 1
ATOM 705 O O . ARG A 1 93 ? 6.146 15.540 -9.726 1.00 97.62 93 ARG A O 1
ATOM 712 N N . ASP A 1 94 ? 7.829 14.075 -9.494 1.00 97.88 94 ASP A N 1
ATOM 713 C CA . ASP A 1 94 ? 6.986 12.948 -9.115 1.00 97.88 94 ASP A CA 1
ATOM 714 C C . ASP A 1 94 ? 6.540 12.961 -7.644 1.00 97.88 94 ASP A C 1
ATOM 716 O O . ASP A 1 94 ? 5.710 12.135 -7.258 1.00 97.88 94 ASP A O 1
ATOM 720 N N . LEU A 1 95 ? 7.023 13.900 -6.817 1.00 97.81 95 LEU A N 1
ATOM 721 C CA . LEU A 1 95 ? 6.757 13.936 -5.374 1.00 97.81 95 LEU A CA 1
ATOM 722 C C . LEU A 1 95 ? 5.264 13.861 -5.040 1.00 97.81 95 LEU A C 1
ATOM 724 O O . LEU A 1 95 ? 4.845 13.019 -4.243 1.00 97.81 95 LEU A O 1
ATOM 728 N N . THR A 1 96 ? 4.448 14.705 -5.671 1.00 97.69 96 THR A N 1
ATOM 729 C CA . THR A 1 96 ? 2.997 14.725 -5.440 1.00 97.69 96 THR A CA 1
ATOM 730 C C . THR A 1 96 ? 2.350 13.405 -5.847 1.00 97.69 96 THR A C 1
ATOM 732 O O . THR A 1 96 ? 1.533 12.865 -5.101 1.00 97.69 96 THR A O 1
ATOM 735 N N . THR A 1 97 ? 2.746 12.841 -6.989 1.00 98.06 97 THR A N 1
ATOM 736 C CA . THR A 1 97 ? 2.229 11.556 -7.474 1.00 98.06 97 THR A CA 1
ATOM 737 C C . THR A 1 97 ? 2.589 10.420 -6.520 1.00 98.06 97 THR A C 1
ATOM 739 O O . THR A 1 97 ? 1.722 9.622 -6.162 1.00 98.06 97 THR A O 1
ATOM 742 N N . SER A 1 98 ? 3.837 10.363 -6.048 1.00 98.00 98 SER A N 1
ATOM 743 C CA . SER A 1 98 ? 4.272 9.370 -5.063 1.00 98.00 98 SER A CA 1
ATOM 744 C C . SER A 1 98 ? 3.489 9.490 -3.757 1.00 98.00 98 SER A C 1
ATOM 746 O O . SER A 1 98 ? 3.031 8.480 -3.227 1.00 98.00 98 SER A O 1
ATOM 748 N N . VAL A 1 99 ? 3.272 10.713 -3.258 1.00 98.31 99 VAL A N 1
ATOM 749 C CA . VAL A 1 99 ? 2.453 10.947 -2.059 1.00 98.31 99 VAL A CA 1
ATOM 750 C C . VAL A 1 99 ? 1.033 10.435 -2.263 1.00 98.31 99 VAL A C 1
ATOM 752 O O . VAL A 1 99 ? 0.539 9.700 -1.415 1.00 98.31 99 VAL A O 1
ATOM 755 N N . GLN A 1 100 ? 0.388 10.758 -3.383 1.00 98.00 100 GLN A N 1
ATOM 756 C CA . GLN A 1 100 ? -0.977 10.302 -3.659 1.00 98.00 100 GLN A CA 1
ATOM 757 C C . GLN A 1 100 ? -1.076 8.773 -3.748 1.00 98.00 100 GLN A C 1
ATOM 759 O O . GLN A 1 100 ? -1.990 8.184 -3.173 1.00 98.00 100 GLN A O 1
ATOM 764 N N . ARG A 1 101 ? -0.105 8.110 -4.391 1.00 98.06 101 ARG A N 1
ATOM 765 C CA . ARG A 1 101 ? -0.029 6.639 -4.436 1.00 98.06 101 ARG A CA 1
ATOM 766 C C . ARG A 1 101 ? 0.106 6.036 -3.036 1.00 98.06 101 ARG A C 1
ATOM 768 O O . ARG A 1 101 ? -0.600 5.086 -2.717 1.00 98.06 101 ARG A O 1
ATOM 775 N N . LEU A 1 102 ? 0.945 6.618 -2.176 1.00 98.25 102 LEU A N 1
ATOM 776 C CA . LEU A 1 102 ? 1.082 6.179 -0.784 1.00 98.25 102 LEU A CA 1
ATOM 777 C C . LEU A 1 102 ? -0.199 6.410 0.023 1.00 98.25 102 LEU A C 1
ATOM 779 O O . LEU A 1 102 ? -0.619 5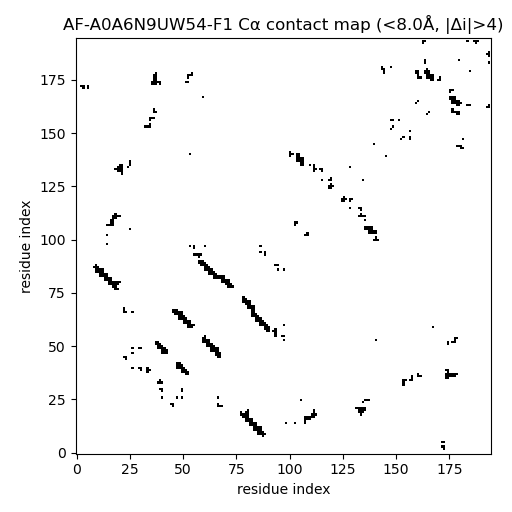.527 0.763 1.00 98.25 102 LEU A O 1
ATOM 783 N N . ARG A 1 103 ? -0.855 7.565 -0.131 1.00 97.69 103 ARG A N 1
ATOM 784 C CA . ARG A 1 103 ? -2.122 7.846 0.561 1.00 97.69 103 ARG A CA 1
ATOM 785 C C . ARG A 1 103 ? -3.212 6.843 0.198 1.00 97.69 103 ARG A C 1
ATOM 787 O O . ARG A 1 103 ? -3.924 6.408 1.095 1.00 97.69 103 ARG A O 1
ATOM 794 N N . ARG A 1 104 ? -3.295 6.439 -1.074 1.00 97.44 104 ARG A N 1
ATOM 795 C CA . ARG A 1 104 ? -4.212 5.387 -1.546 1.00 97.44 104 ARG A CA 1
ATOM 796 C C . ARG A 1 104 ? -3.823 4.006 -1.030 1.00 97.44 104 ARG A C 1
ATOM 798 O O . ARG A 1 104 ? -4.677 3.295 -0.515 1.00 97.44 104 ARG A O 1
ATOM 805 N N . LEU A 1 105 ? -2.544 3.639 -1.126 1.00 98.06 105 LEU A N 1
ATOM 806 C CA . LEU A 1 105 ? -2.045 2.346 -0.653 1.00 98.06 105 LEU A CA 1
ATOM 807 C C . LEU A 1 105 ? -2.346 2.130 0.837 1.00 98.06 105 LEU A C 1
ATOM 809 O O . LEU A 1 105 ? -2.784 1.054 1.222 1.00 98.06 105 LEU A O 1
ATOM 813 N N . PHE A 1 106 ? -2.153 3.160 1.661 1.00 97.94 106 PHE A N 1
ATOM 814 C CA . PHE A 1 106 ? -2.396 3.101 3.104 1.00 97.94 106 PHE A CA 1
ATOM 815 C C . PHE A 1 106 ? -3.794 3.594 3.527 1.00 97.94 106 PHE A C 1
ATOM 817 O O . PHE A 1 106 ? -4.063 3.669 4.722 1.00 97.94 106 PHE A O 1
ATOM 824 N N . ASP A 1 107 ? -4.674 3.939 2.579 1.00 97.06 107 ASP A N 1
ATOM 825 C CA . ASP A 1 107 ? -6.049 4.402 2.833 1.00 97.06 107 ASP A CA 1
ATOM 826 C C . ASP A 1 107 ? -6.141 5.550 3.870 1.00 97.06 107 ASP A C 1
ATOM 828 O O . ASP A 1 107 ? -6.931 5.565 4.819 1.00 97.06 107 ASP A O 1
ATOM 832 N N . LEU A 1 108 ? -5.260 6.542 3.705 1.00 95.81 108 LEU A N 1
ATOM 833 C CA . LEU A 1 108 ? -5.075 7.639 4.667 1.00 95.81 108 LEU A CA 1
ATOM 834 C C . LEU A 1 108 ? -6.151 8.727 4.573 1.00 95.81 108 LEU A C 1
ATOM 836 O O . LEU A 1 108 ? -6.274 9.556 5.479 1.00 95.81 108 LEU A O 1
ATOM 840 N N . ASP A 1 109 ? -6.896 8.745 3.470 1.00 94.00 109 ASP A N 1
ATOM 841 C CA . ASP A 1 109 ? -7.948 9.721 3.188 1.00 94.00 109 ASP A CA 1
ATOM 842 C C . ASP A 1 109 ? -9.333 9.273 3.671 1.00 94.00 109 ASP A C 1
ATOM 844 O O . ASP A 1 109 ? -10.227 10.114 3.784 1.00 94.00 109 ASP A O 1
ATOM 848 N N . ALA A 1 110 ? -9.515 7.988 4.003 1.00 93.44 110 ALA A N 1
ATOM 849 C CA . ALA A 1 110 ? -10.793 7.485 4.488 1.00 93.44 110 ALA A CA 1
ATOM 850 C C . ALA A 1 110 ? -11.216 8.144 5.811 1.00 93.44 110 ALA A C 1
ATOM 852 O O . ALA A 1 110 ? -10.390 8.468 6.677 1.00 93.44 110 ALA A O 1
ATOM 853 N N . ASP A 1 111 ? -12.528 8.303 5.978 1.00 93.75 111 ASP A N 1
ATOM 854 C CA . ASP A 1 111 ? -13.144 8.713 7.234 1.00 93.75 111 ASP A CA 1
ATOM 855 C C . ASP A 1 111 ? -13.451 7.466 8.081 1.00 93.75 111 ASP A C 1
ATOM 857 O O . ASP A 1 111 ? -14.429 6.767 7.800 1.00 93.75 111 ASP A O 1
ATOM 861 N N . PRO A 1 112 ? -12.625 7.148 9.097 1.00 93.00 112 PRO A N 1
ATOM 862 C CA . PRO A 1 112 ? -12.822 5.935 9.879 1.00 93.00 112 PRO A CA 1
ATOM 863 C C . PRO A 1 112 ? -14.104 5.998 10.708 1.00 93.00 112 PRO A C 1
ATOM 865 O O . PRO A 1 112 ? -14.687 4.961 10.980 1.00 93.00 112 PRO A O 1
ATOM 868 N N . TYR A 1 113 ? -14.555 7.192 11.102 1.00 93.50 113 TYR A N 1
ATOM 869 C CA . TYR A 1 113 ? -15.726 7.336 11.958 1.00 93.50 113 TYR A CA 1
ATOM 870 C C . TYR A 1 113 ? -16.996 6.999 11.186 1.00 93.50 113 TYR A C 1
ATOM 872 O O . TYR A 1 113 ? -17.811 6.224 11.672 1.00 93.50 113 TYR A O 1
ATOM 880 N N . ALA A 1 114 ? -17.115 7.506 9.957 1.00 95.19 114 ALA A N 1
ATOM 881 C CA . ALA A 1 114 ? -18.241 7.184 9.087 1.00 95.19 114 ALA A CA 1
ATOM 882 C C . ALA A 1 114 ? -18.286 5.685 8.729 1.00 95.19 114 ALA A C 1
ATOM 884 O O . ALA A 1 114 ? -19.363 5.089 8.674 1.00 95.19 114 ALA A O 1
ATOM 885 N N . VAL A 1 115 ? -17.122 5.063 8.500 1.00 95.19 115 VAL A N 1
ATOM 886 C CA . VAL A 1 115 ? -17.022 3.618 8.232 1.00 95.19 115 VAL A CA 1
ATOM 887 C C . VAL A 1 115 ? -17.421 2.805 9.465 1.00 95.19 115 VAL A C 1
ATOM 889 O O . VAL A 1 115 ? -18.284 1.932 9.358 1.00 95.19 115 VAL A O 1
ATOM 892 N N . ASP A 1 116 ? -16.842 3.112 10.627 1.00 95.50 116 ASP A N 1
ATOM 893 C CA . ASP A 1 116 ? -17.121 2.409 11.881 1.00 95.50 116 ASP A CA 1
ATOM 894 C C . ASP A 1 116 ? -18.594 2.563 12.292 1.00 95.50 116 ASP A C 1
ATOM 896 O O . ASP A 1 116 ? -19.220 1.586 12.693 1.00 95.50 116 ASP A O 1
ATOM 900 N N . GLU A 1 117 ? -19.186 3.752 12.136 1.00 96.25 117 GLU A N 1
ATOM 901 C CA . GLU A 1 117 ? -20.609 3.999 12.401 1.00 96.25 117 GLU A CA 1
ATOM 902 C C . GLU A 1 117 ? -21.498 3.139 11.495 1.00 96.25 117 GLU A C 1
ATOM 904 O O . GLU A 1 117 ? -22.393 2.431 11.964 1.00 96.25 117 GLU A O 1
ATOM 909 N N . ARG A 1 118 ? -21.233 3.159 10.184 1.00 97.56 118 ARG A N 1
ATOM 910 C CA . ARG A 1 118 ? -22.077 2.472 9.204 1.00 97.56 118 ARG A CA 1
ATOM 911 C C . ARG A 1 118 ? -21.989 0.955 9.312 1.00 97.56 118 ARG A C 1
ATOM 913 O O . ARG A 1 118 ? -23.014 0.287 9.180 1.00 97.56 118 ARG A O 1
ATOM 920 N N . LEU A 1 119 ? -20.788 0.414 9.508 1.00 96.88 119 LEU A N 1
ATOM 921 C CA . LEU A 1 119 ? -20.578 -1.026 9.672 1.00 96.88 119 LEU A CA 1
ATOM 922 C C . LEU A 1 119 ? -20.991 -1.492 11.072 1.00 96.88 119 LEU A C 1
ATOM 924 O O . LEU A 1 119 ? -21.558 -2.571 11.210 1.00 96.88 119 LEU A O 1
ATOM 928 N N . GLY A 1 120 ? -20.764 -0.670 12.098 1.00 97.38 120 GLY A N 1
ATOM 929 C CA . GLY A 1 120 ? -21.131 -0.956 13.483 1.00 97.38 120 GLY A CA 1
ATOM 930 C C . GLY A 1 120 ? -22.639 -1.042 13.726 1.00 97.38 120 GLY A C 1
ATOM 931 O O . GLY A 1 120 ? -23.061 -1.637 14.713 1.00 97.38 120 GLY A O 1
ATOM 932 N N . ALA A 1 121 ? -23.456 -0.500 12.820 1.00 97.75 121 ALA A N 1
ATOM 933 C CA . ALA A 1 121 ? -24.908 -0.633 12.868 1.00 97.75 121 ALA A CA 1
ATOM 934 C C . ALA A 1 121 ? -25.419 -2.036 12.466 1.00 97.75 121 ALA A C 1
ATOM 936 O O . ALA A 1 121 ? -26.546 -2.386 12.819 1.00 97.75 121 ALA A O 1
ATOM 937 N N . ASP A 1 122 ? -24.634 -2.850 11.742 1.00 98.06 122 ASP A N 1
ATOM 938 C CA . ASP A 1 122 ? -25.005 -4.240 11.423 1.00 98.06 122 ASP A CA 1
ATOM 939 C C . ASP A 1 122 ? -24.647 -5.162 12.607 1.00 98.06 122 ASP A C 1
ATOM 941 O O . ASP A 1 122 ? -23.469 -5.253 12.969 1.00 98.06 122 ASP A O 1
ATOM 945 N N . PRO A 1 123 ? -25.606 -5.911 13.191 1.00 97.75 123 PRO A N 1
ATOM 946 C CA . PRO A 1 123 ? -25.354 -6.771 14.350 1.00 97.75 123 PRO A CA 1
ATOM 947 C C . PRO A 1 123 ? -24.251 -7.823 14.158 1.00 97.75 123 PRO A C 1
ATOM 949 O O . PRO A 1 123 ? -23.618 -8.231 15.131 1.00 97.75 123 PRO A O 1
ATOM 952 N N . ARG A 1 124 ? -24.005 -8.279 12.922 1.00 97.81 124 ARG A N 1
ATOM 953 C CA . ARG A 1 124 ? -22.951 -9.259 12.609 1.00 97.81 124 AR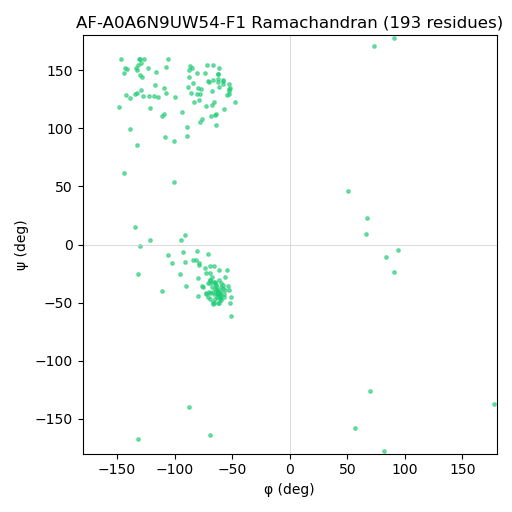G A CA 1
ATOM 954 C C . ARG A 1 124 ? -21.571 -8.615 12.525 1.00 97.81 124 ARG A C 1
ATOM 956 O O . ARG A 1 124 ? -20.577 -9.285 12.793 1.00 97.81 124 ARG A O 1
ATOM 963 N N . LEU A 1 125 ? -21.498 -7.340 12.143 1.00 97.44 125 LEU A N 1
ATOM 964 C CA . LEU A 1 125 ? -20.239 -6.609 11.983 1.00 97.44 125 LEU A CA 1
ATOM 965 C C . LEU A 1 125 ? -19.866 -5.801 13.230 1.00 97.44 125 LEU A C 1
ATOM 967 O O . LEU A 1 125 ? -18.678 -5.596 13.473 1.00 97.44 125 LEU A O 1
ATOM 971 N N . ALA A 1 126 ? -20.840 -5.403 14.053 1.00 97.38 126 ALA A N 1
ATOM 972 C CA . ALA A 1 126 ? -20.622 -4.586 15.244 1.00 97.38 126 ALA A CA 1
ATOM 973 C C . ALA A 1 126 ? -19.521 -5.122 16.183 1.00 97.38 126 ALA A C 1
ATOM 975 O O . ALA A 1 126 ? -18.644 -4.337 16.557 1.00 97.38 126 ALA A O 1
ATOM 976 N N . PRO A 1 127 ? -19.457 -6.433 16.512 1.00 97.75 127 PRO A N 1
ATOM 977 C CA . PRO A 1 127 ? -18.378 -6.957 17.353 1.00 97.75 127 PRO A CA 1
ATOM 978 C C . PRO A 1 127 ? -16.995 -6.849 16.693 1.00 97.75 127 PRO A C 1
ATOM 980 O O . PRO A 1 127 ? -15.996 -6.636 17.378 1.00 97.75 127 PRO A O 1
ATOM 983 N N . LEU A 1 128 ? -16.926 -6.976 15.363 1.00 96.44 128 LEU A N 1
ATOM 984 C CA . LEU A 1 128 ? -15.677 -6.889 14.602 1.00 96.44 128 LEU A CA 1
ATOM 985 C C . LEU A 1 128 ? -15.165 -5.446 14.531 1.00 96.44 128 LEU A C 1
ATOM 987 O O . LEU A 1 128 ? -13.969 -5.217 14.714 1.00 96.44 128 LEU A O 1
ATOM 991 N N . VAL A 1 129 ? -16.067 -4.485 14.314 1.00 95.88 129 VAL A N 1
ATOM 992 C CA . VAL A 1 129 ? -15.749 -3.049 14.315 1.00 95.88 129 VAL A CA 1
ATOM 993 C C . VAL A 1 129 ? -15.295 -2.609 15.705 1.00 95.88 129 VAL A C 1
ATOM 995 O O . VAL A 1 129 ? -14.237 -1.999 15.840 1.00 95.88 129 VAL A O 1
ATOM 998 N N . ALA A 1 130 ? -16.022 -3.000 16.757 1.00 94.94 130 ALA A N 1
ATOM 999 C CA . ALA A 1 130 ? -15.660 -2.675 18.137 1.00 94.94 130 ALA A CA 1
ATOM 1000 C C . ALA A 1 130 ? -14.282 -3.231 18.541 1.00 94.94 130 ALA A C 1
ATOM 1002 O O . ALA A 1 130 ? -13.558 -2.596 19.308 1.00 94.94 130 ALA A O 1
ATOM 1003 N N . ALA A 1 131 ? -13.889 -4.392 18.006 1.00 95.50 131 ALA A N 1
ATOM 1004 C CA . ALA A 1 131 ? -12.574 -4.979 18.254 1.00 95.50 131 ALA A CA 1
ATOM 1005 C C . ALA A 1 131 ? -11.428 -4.243 17.533 1.00 95.50 131 ALA A C 1
ATOM 1007 O O . ALA A 1 131 ? -10.272 -4.360 17.949 1.00 95.50 131 ALA A O 1
ATOM 1008 N N . ARG A 1 132 ? -11.709 -3.533 16.431 1.00 92.81 132 ARG A N 1
ATOM 1009 C CA . ARG A 1 132 ? -10.697 -2.897 15.566 1.00 92.81 132 ARG A CA 1
ATOM 1010 C C . ARG A 1 132 ? -11.185 -1.553 14.995 1.00 92.81 132 ARG A C 1
ATOM 1012 O O . ARG A 1 132 ? -11.243 -1.412 13.774 1.00 92.81 132 ARG A O 1
ATOM 1019 N N . PRO A 1 133 ? -11.482 -0.550 15.838 1.00 91.69 133 PRO A N 1
ATOM 1020 C CA . PRO A 1 133 ? -11.927 0.756 15.358 1.00 91.69 133 PRO A CA 1
ATOM 1021 C C . PRO A 1 133 ? -10.846 1.421 14.501 1.00 91.69 133 PRO A C 1
ATOM 1023 O O . PRO A 1 133 ? -9.649 1.341 14.817 1.00 91.69 133 PRO A O 1
ATOM 1026 N N . GLY A 1 134 ? -11.263 2.075 13.419 1.00 91.94 134 GLY A N 1
ATOM 1027 C CA . GLY A 1 134 ? -10.379 2.726 12.454 1.00 91.94 134 GLY A CA 1
ATOM 1028 C C . GLY A 1 134 ? -9.500 1.771 11.644 1.00 91.94 134 GLY A C 1
ATOM 1029 O O . GLY A 1 134 ? -8.437 2.183 11.159 1.00 91.94 134 GLY A O 1
ATOM 1030 N N . LEU A 1 135 ? -9.905 0.500 11.517 1.00 94.88 135 LEU A N 1
ATOM 1031 C CA . LEU A 1 135 ? -9.292 -0.437 10.578 1.00 94.88 135 LEU A CA 1
ATOM 1032 C C . LEU A 1 135 ? -9.402 0.117 9.154 1.00 94.88 135 LEU A C 1
ATOM 1034 O O . LEU A 1 135 ? -10.431 0.658 8.759 1.00 94.88 135 LEU A O 1
ATOM 1038 N N . ARG A 1 136 ? -8.324 -0.017 8.386 1.00 95.56 136 ARG A N 1
ATOM 1039 C CA . ARG A 1 136 ? -8.255 0.468 7.007 1.00 95.56 136 ARG A CA 1
ATOM 1040 C C . ARG A 1 136 ? -8.335 -0.658 6.008 1.00 95.56 136 ARG A C 1
ATOM 1042 O O . ARG A 1 136 ? -8.031 -1.803 6.340 1.00 95.56 136 ARG A O 1
ATOM 1049 N N . SER A 1 137 ? -8.702 -0.294 4.785 1.00 94.75 137 SER A N 1
ATOM 1050 C CA . SER A 1 137 ? -8.669 -1.182 3.631 1.00 94.75 137 SER A CA 1
ATOM 1051 C C . SER A 1 137 ? -7.526 -0.744 2.718 1.00 94.75 137 SER A C 1
ATOM 1053 O O . SER A 1 137 ? -7.743 0.140 1.890 1.00 94.75 137 SER A O 1
ATOM 1055 N N . PRO A 1 138 ? -6.310 -1.311 2.859 1.00 92.31 138 PRO A N 1
ATOM 1056 C CA . PRO A 1 138 ? -5.182 -0.933 2.017 1.00 92.31 138 PRO A CA 1
ATOM 1057 C C . PRO A 1 138 ? -5.543 -1.029 0.536 1.00 92.31 138 PRO A C 1
ATOM 1059 O O . PRO A 1 138 ? -6.098 -2.033 0.088 1.00 92.31 138 PRO A O 1
ATOM 1062 N N . GLY A 1 139 ? -5.268 0.045 -0.200 1.00 94.69 139 GLY A N 1
ATOM 1063 C CA . GLY A 1 139 ? -5.505 0.118 -1.635 1.00 94.69 139 GLY A CA 1
ATOM 1064 C C . GLY A 1 139 ? -4.312 -0.410 -2.427 1.00 94.69 139 GLY A C 1
ATOM 1065 O O . GLY A 1 139 ? -3.650 -1.371 -2.049 1.00 94.69 139 GLY A O 1
ATOM 1066 N N . THR A 1 140 ? -3.999 0.268 -3.527 1.00 94.56 140 THR A N 1
ATOM 1067 C CA . THR A 1 140 ? -2.812 -0.014 -4.340 1.00 94.56 140 THR A CA 1
ATOM 1068 C C . THR A 1 140 ? -2.061 1.270 -4.672 1.00 94.56 140 THR A C 1
ATOM 1070 O O . THR A 1 140 ? -2.660 2.341 -4.805 1.00 94.56 140 THR A O 1
ATOM 1073 N N . ALA A 1 141 ? -0.741 1.162 -4.831 1.00 93.69 141 ALA A N 1
ATOM 1074 C CA . ALA A 1 141 ? 0.070 2.236 -5.394 1.00 93.69 141 ALA A CA 1
ATOM 1075 C C . ALA A 1 141 ? -0.031 2.308 -6.927 1.00 93.69 141 ALA A C 1
ATOM 1077 O O . ALA A 1 141 ? 0.340 3.330 -7.506 1.00 93.69 141 ALA A O 1
ATOM 1078 N N . ASP A 1 142 ? -0.498 1.242 -7.578 1.00 94.69 142 ASP A N 1
ATOM 1079 C CA . ASP A 1 142 ? -0.672 1.162 -9.025 1.00 94.69 142 ASP A CA 1
ATOM 1080 C C . ASP A 1 142 ? -1.874 0.254 -9.377 1.00 94.69 142 ASP A C 1
ATOM 1082 O O . ASP A 1 142 ? -1.892 -0.919 -8.982 1.00 94.69 142 ASP A O 1
ATOM 1086 N N . PRO A 1 143 ? -2.926 0.778 -10.034 1.00 94.56 143 PRO A N 1
ATOM 1087 C CA . PRO A 1 143 ? -4.111 -0.010 -10.372 1.00 94.56 143 PRO A CA 1
ATOM 1088 C C . PRO A 1 143 ? -3.820 -1.141 -11.362 1.00 94.56 143 PRO A C 1
ATOM 1090 O O . PRO A 1 143 ? -4.441 -2.196 -11.250 1.00 94.56 143 PRO A O 1
ATOM 1093 N N . ASP A 1 144 ? -2.865 -0.959 -12.272 1.00 94.62 144 ASP A N 1
ATOM 1094 C CA . ASP A 1 144 ? -2.544 -1.961 -13.286 1.00 94.62 144 ASP A CA 1
ATOM 1095 C C . ASP A 1 144 ? -1.813 -3.153 -12.652 1.00 94.62 144 ASP A C 1
ATOM 1097 O O . ASP A 1 144 ? -2.166 -4.310 -12.886 1.00 94.62 144 ASP A O 1
ATOM 1101 N N . GLU A 1 145 ? -0.862 -2.874 -11.754 1.00 95.56 145 GLU A N 1
ATOM 1102 C CA . GLU A 1 145 ? -0.212 -3.898 -10.925 1.00 95.56 145 GLU A CA 1
ATOM 1103 C C . GLU A 1 145 ? -1.246 -4.681 -10.103 1.00 95.56 145 GLU A C 1
ATOM 1105 O O . GLU A 1 145 ? -1.196 -5.912 -10.049 1.00 95.56 145 GLU A O 1
ATOM 1110 N N . LEU A 1 146 ? -2.200 -3.982 -9.472 1.00 95.38 146 LEU A N 1
ATOM 1111 C CA . LEU A 1 146 ? -3.249 -4.628 -8.681 1.00 95.38 146 LEU A CA 1
ATOM 1112 C C . LEU A 1 146 ? -4.111 -5.553 -9.543 1.00 95.38 146 LEU A C 1
ATOM 1114 O O . LEU A 1 146 ? -4.400 -6.669 -9.116 1.00 95.38 146 LEU A O 1
ATOM 1118 N N . ALA A 1 147 ? -4.506 -5.111 -10.740 1.00 95.19 147 ALA A N 1
ATOM 1119 C CA . ALA A 1 147 ? -5.313 -5.911 -11.653 1.00 95.19 147 ALA A CA 1
ATOM 1120 C C . ALA A 1 147 ? -4.592 -7.207 -12.054 1.00 95.19 147 ALA A C 1
ATOM 1122 O O . ALA A 1 147 ? -5.178 -8.285 -11.973 1.00 95.19 147 ALA A O 1
ATOM 1123 N N . VAL A 1 148 ? -3.303 -7.127 -12.400 1.00 94.69 148 VAL A N 1
ATOM 1124 C CA . VAL A 1 148 ? -2.496 -8.315 -12.719 1.00 94.69 148 VAL A CA 1
ATOM 1125 C C . VAL A 1 148 ? -2.403 -9.242 -11.507 1.00 94.69 148 VAL A C 1
ATOM 1127 O O . VAL A 1 148 ? -2.715 -10.426 -11.617 1.00 94.69 148 VAL A O 1
ATOM 1130 N N . ARG A 1 149 ? -2.042 -8.714 -10.330 1.00 94.62 149 ARG A N 1
ATOM 1131 C CA . ARG A 1 149 ? -1.923 -9.500 -9.087 1.00 94.62 149 ARG A CA 1
ATOM 1132 C C . ARG A 1 149 ? -3.234 -10.176 -8.692 1.00 94.62 149 ARG A C 1
ATOM 1134 O O . ARG A 1 149 ? -3.197 -11.300 -8.201 1.00 94.62 149 ARG A O 1
ATOM 1141 N N . ALA A 1 150 ? -4.374 -9.528 -8.921 1.00 94.50 150 ALA A N 1
ATOM 1142 C CA . ALA A 1 150 ? -5.689 -10.103 -8.653 1.00 94.50 150 ALA A CA 1
ATOM 1143 C C . ALA A 1 150 ? -6.009 -11.300 -9.565 1.00 94.50 150 ALA A C 1
ATOM 1145 O O . ALA A 1 150 ? -6.692 -12.224 -9.131 1.00 94.50 150 ALA A O 1
ATOM 1146 N N . LEU A 1 151 ? -5.506 -11.301 -10.804 1.00 94.00 151 LEU A N 1
ATOM 1147 C CA . LEU A 1 151 ? -5.708 -12.392 -11.760 1.00 94.00 151 LEU A CA 1
ATOM 1148 C C . LEU A 1 151 ? -4.768 -13.574 -11.510 1.00 94.00 151 LEU A C 1
ATOM 1150 O O . LEU A 1 151 ? -5.200 -14.722 -11.570 1.00 94.00 151 LEU A O 1
ATOM 1154 N N . VAL A 1 152 ? -3.486 -13.300 -11.253 1.00 94.31 152 VAL A N 1
ATOM 1155 C CA . VAL A 1 152 ? -2.442 -14.344 -11.229 1.00 94.31 152 VAL A CA 1
ATOM 1156 C C . VAL A 1 152 ? -2.027 -14.766 -9.816 1.00 94.31 152 VAL A C 1
ATOM 1158 O O . VAL A 1 152 ? -1.408 -15.812 -9.625 1.00 94.31 152 VAL A O 1
ATOM 1161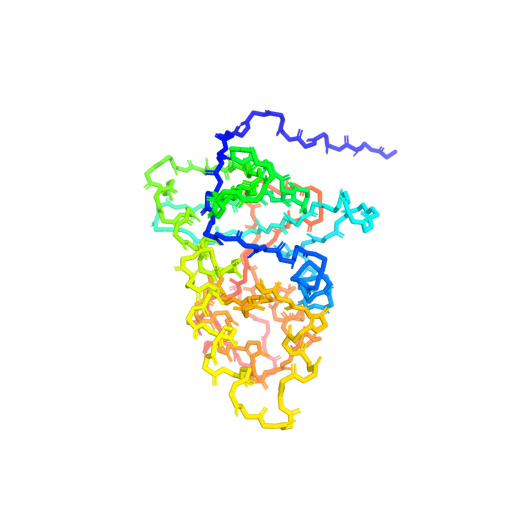 N N . GLY A 1 153 ? -2.377 -13.973 -8.803 1.00 95.12 153 GLY A N 1
ATOM 1162 C CA . GLY A 1 153 ? -1.944 -14.168 -7.423 1.00 95.12 153 GLY A CA 1
ATOM 1163 C C . GLY A 1 153 ? -0.471 -13.808 -7.186 1.00 95.12 153 GLY A C 1
ATOM 1164 O O . GLY A 1 153 ? 0.310 -13.564 -8.106 1.00 95.12 153 GLY A O 1
ATOM 1165 N N . ARG A 1 154 ? -0.063 -13.780 -5.912 1.00 94.81 154 ARG A N 1
ATOM 1166 C CA . ARG A 1 154 ? 1.271 -13.303 -5.497 1.00 94.81 154 ARG A CA 1
ATOM 1167 C C . ARG A 1 154 ? 2.433 -14.103 -6.098 1.00 94.81 154 ARG A C 1
ATOM 1169 O O . ARG A 1 154 ? 3.391 -13.509 -6.577 1.00 94.81 154 ARG A O 1
ATOM 1176 N N . ALA A 1 155 ? 2.360 -15.434 -6.071 1.00 95.00 155 ALA A N 1
ATOM 1177 C CA . ALA A 1 155 ? 3.475 -16.286 -6.499 1.00 95.00 155 ALA A CA 1
ATOM 1178 C C . ALA A 1 155 ? 3.785 -16.141 -7.998 1.00 95.00 155 ALA A C 1
ATOM 1180 O O . ALA A 1 155 ? 4.948 -16.126 -8.389 1.00 95.00 155 ALA A O 1
ATOM 1181 N N . GLU A 1 156 ? 2.755 -16.010 -8.836 1.00 96.12 156 GLU A N 1
ATOM 1182 C CA . GLU A 1 156 ? 2.955 -15.782 -10.266 1.00 96.12 156 GLU A CA 1
ATOM 1183 C C . GLU A 1 156 ? 3.376 -14.335 -10.541 1.00 96.12 156 GLU A C 1
ATOM 1185 O O . GLU A 1 156 ? 4.269 -14.104 -11.348 1.00 96.12 156 GLU A O 1
ATOM 1190 N N . ALA A 1 157 ? 2.841 -13.361 -9.797 1.00 96.56 157 ALA A N 1
ATOM 1191 C CA . ALA A 1 157 ? 3.292 -11.974 -9.876 1.00 96.56 157 ALA A CA 1
ATOM 1192 C C . ALA A 1 157 ? 4.805 -11.833 -9.602 1.00 96.56 157 ALA A C 1
ATOM 1194 O O . ALA A 1 157 ? 5.488 -11.091 -10.306 1.00 96.56 157 ALA A O 1
ATOM 1195 N N . GLU A 1 158 ? 5.357 -12.588 -8.646 1.00 96.56 158 GLU A N 1
ATOM 1196 C CA . GLU A 1 158 ? 6.808 -12.647 -8.398 1.00 96.56 158 GLU A CA 1
ATOM 1197 C C . GLU A 1 158 ? 7.588 -13.189 -9.604 1.00 96.56 158 GLU A C 1
ATOM 1199 O O . GLU A 1 158 ? 8.639 -12.648 -9.953 1.00 96.56 158 GLU A O 1
ATOM 1204 N N . ARG A 1 159 ? 7.073 -14.220 -10.286 1.00 96.56 159 ARG A N 1
ATOM 1205 C CA . ARG A 1 159 ? 7.700 -14.754 -11.508 1.00 96.56 159 ARG A CA 1
ATOM 1206 C C . ARG A 1 159 ? 7.647 -13.751 -12.655 1.00 96.56 159 ARG A C 1
ATOM 1208 O O . ARG A 1 159 ? 8.647 -13.586 -13.352 1.00 96.56 159 ARG A O 1
ATOM 1215 N N . LEU A 1 160 ? 6.525 -13.048 -12.816 1.00 96.44 160 LEU A N 1
ATOM 1216 C CA . LEU A 1 160 ? 6.385 -11.987 -13.813 1.00 96.44 160 LEU A CA 1
ATOM 1217 C C . LEU A 1 160 ? 7.379 -10.851 -13.560 1.00 96.44 160 LEU A C 1
ATOM 1219 O O . LEU A 1 160 ? 8.009 -10.386 -14.503 1.00 96.44 160 LEU A O 1
ATOM 1223 N N . VAL A 1 161 ? 7.584 -10.443 -12.304 1.00 97.62 161 VAL A N 1
ATOM 1224 C CA . VAL A 1 161 ? 8.614 -9.451 -11.949 1.00 97.62 161 VAL A CA 1
ATOM 1225 C C . VAL A 1 161 ? 10.009 -9.936 -12.327 1.00 97.62 161 VAL A C 1
ATOM 1227 O O . VAL A 1 161 ? 10.759 -9.184 -12.936 1.00 97.62 161 VAL A O 1
ATOM 1230 N N . GLN A 1 162 ? 10.362 -11.180 -12.001 1.00 96.06 162 GLN A N 1
ATOM 1231 C CA . GLN A 1 162 ? 11.689 -11.719 -12.322 1.00 96.06 162 GLN A CA 1
ATOM 1232 C C . GLN A 1 162 ? 11.936 -11.822 -13.832 1.00 96.06 162 GLN A C 1
ATOM 1234 O O . GLN A 1 162 ? 13.063 -11.647 -14.285 1.00 96.06 162 GLN A O 1
ATOM 1239 N N . ARG A 1 163 ? 10.894 -12.125 -14.614 1.00 95.75 163 ARG A N 1
ATOM 1240 C CA . ARG A 1 163 ? 11.018 -12.356 -16.057 1.00 95.75 163 ARG A CA 1
ATOM 1241 C C . ARG A 1 163 ? 10.859 -11.090 -16.898 1.00 95.75 163 ARG A C 1
ATOM 1243 O O . ARG A 1 163 ? 11.515 -10.974 -17.925 1.00 95.75 163 ARG A O 1
ATOM 1250 N N . TYR A 1 164 ? 9.984 -10.180 -16.481 1.00 96.25 164 TYR A N 1
ATOM 1251 C CA . TYR A 1 164 ? 9.526 -9.037 -17.281 1.00 96.25 164 TYR A CA 1
ATOM 1252 C C . TYR A 1 164 ? 9.615 -7.697 -16.535 1.00 96.25 164 TYR A C 1
ATOM 1254 O O . TYR A 1 164 ? 9.236 -6.654 -17.071 1.00 96.25 164 TYR A O 1
ATOM 1262 N N . GLY A 1 165 ? 10.059 -7.696 -15.276 1.00 96.62 165 GLY A N 1
ATOM 1263 C CA . GLY A 1 165 ? 10.195 -6.479 -14.486 1.00 96.62 165 GLY A CA 1
ATOM 1264 C C . GLY A 1 165 ? 11.342 -5.616 -14.999 1.00 96.62 165 GLY A C 1
ATOM 1265 O O . GLY A 1 165 ? 12.421 -6.110 -15.322 1.00 96.62 165 GLY A O 1
ATOM 1266 N N . LYS A 1 166 ? 11.144 -4.295 -15.031 1.00 96.94 166 LYS A N 1
ATOM 1267 C CA . LYS A 1 166 ? 12.233 -3.369 -15.365 1.00 96.94 166 LYS A CA 1
ATOM 1268 C C . LYS A 1 166 ? 13.215 -3.308 -14.196 1.00 96.94 166 LYS A C 1
ATOM 1270 O O . LYS A 1 166 ? 12.832 -2.865 -13.114 1.00 96.94 166 LYS A O 1
ATOM 1275 N N . VAL A 1 167 ? 14.472 -3.685 -14.422 1.00 97.31 167 VAL A N 1
ATOM 1276 C CA . VAL A 1 167 ? 15.555 -3.510 -13.441 1.00 97.31 167 VAL A CA 1
ATOM 1277 C C . VAL A 1 167 ? 15.746 -2.019 -13.147 1.00 97.31 167 VAL A C 1
ATOM 1279 O O . VAL A 1 167 ? 15.736 -1.187 -14.056 1.00 97.31 167 VAL A O 1
ATOM 1282 N N . LEU A 1 168 ? 15.886 -1.668 -11.870 1.00 96.12 168 LEU A N 1
ATOM 1283 C CA . LEU A 1 168 ? 16.183 -0.299 -11.458 1.00 96.12 168 LEU A CA 1
ATOM 1284 C C . LEU A 1 168 ? 17.621 0.080 -11.816 1.00 96.12 168 LEU A C 1
ATOM 1286 O O . LEU A 1 168 ? 18.544 -0.688 -11.558 1.00 96.12 168 LEU A O 1
ATOM 1290 N N . AS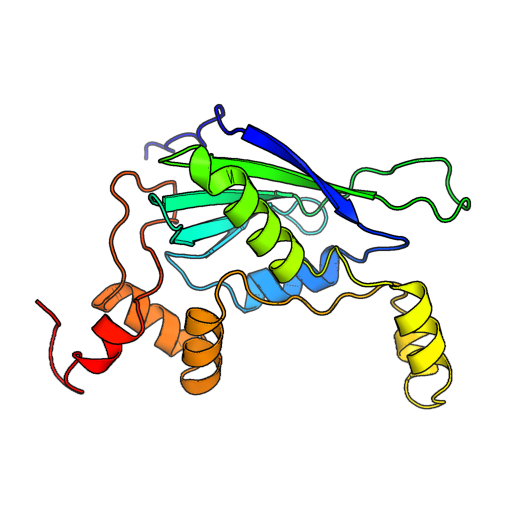P A 1 169 ? 17.820 1.317 -12.272 1.00 92.56 169 ASP A N 1
ATOM 1291 C CA . ASP A 1 169 ? 19.162 1.874 -12.503 1.00 92.56 169 ASP A CA 1
ATOM 1292 C C . ASP A 1 169 ? 19.983 1.938 -11.200 1.00 92.56 169 ASP A C 1
ATOM 1294 O O . ASP A 1 169 ? 21.206 1.802 -11.204 1.00 92.56 169 ASP A O 1
ATOM 1298 N N . ALA A 1 170 ? 19.298 2.117 -10.064 1.00 92.06 170 ALA A N 1
ATOM 1299 C CA . ALA A 1 170 ? 19.882 2.127 -8.727 1.00 92.06 170 ALA A CA 1
ATOM 1300 C C . ALA A 1 170 ? 19.068 1.243 -7.756 1.00 92.06 170 ALA A C 1
ATOM 1302 O O . ALA A 1 170 ? 18.192 1.746 -7.043 1.00 92.06 170 ALA A O 1
ATOM 1303 N N . PRO A 1 171 ? 19.340 -0.075 -7.702 1.00 93.50 171 PRO A N 1
ATOM 1304 C CA . PRO A 1 171 ? 18.728 -0.979 -6.730 1.00 93.50 171 PRO A CA 1
ATOM 1305 C C . PRO A 1 171 ? 19.069 -0.605 -5.281 1.00 93.50 171 PRO A C 1
ATOM 1307 O O . PRO A 1 171 ? 20.141 -0.069 -4.993 1.00 93.50 171 PRO A O 1
ATOM 1310 N N . CYS A 1 172 ? 18.187 -0.936 -4.335 1.00 93.56 172 CYS A N 1
ATOM 1311 C CA . CYS A 1 172 ? 18.399 -0.645 -2.917 1.00 93.56 172 CYS A CA 1
ATOM 1312 C C . CYS A 1 172 ? 17.972 -1.806 -2.010 1.00 93.56 172 CYS A C 1
ATOM 1314 O O . CYS A 1 172 ? 16.800 -1.939 -1.650 1.00 93.56 172 CYS A O 1
ATOM 1316 N N . GLY A 1 173 ? 18.944 -2.607 -1.566 1.00 92.94 173 GLY A N 1
ATOM 1317 C CA . GLY A 1 173 ? 18.666 -3.819 -0.795 1.00 92.94 173 GLY A CA 1
ATOM 1318 C C . GLY A 1 173 ? 18.005 -4.870 -1.683 1.00 92.94 173 GLY A C 1
ATOM 1319 O O . GLY A 1 173 ? 18.543 -5.188 -2.740 1.00 92.94 173 GLY A O 1
ATOM 1320 N N . THR A 1 174 ? 16.844 -5.392 -1.275 1.00 96.06 174 THR A N 1
ATOM 1321 C CA . THR A 1 174 ? 16.098 -6.378 -2.081 1.00 96.06 174 THR A CA 1
ATOM 1322 C C . THR A 1 174 ? 15.253 -5.737 -3.189 1.00 96.06 174 THR A C 1
ATOM 1324 O O . THR A 1 174 ? 14.823 -6.420 -4.118 1.00 96.06 174 THR A O 1
ATOM 1327 N N . LEU A 1 175 ? 15.066 -4.413 -3.139 1.00 98.00 175 LEU A N 1
ATOM 1328 C CA . LEU A 1 175 ? 14.324 -3.651 -4.137 1.00 98.00 175 LEU A CA 1
ATOM 1329 C C . LEU A 1 175 ? 15.167 -3.460 -5.395 1.00 98.00 175 LEU A C 1
ATOM 1331 O O . LEU A 1 175 ? 16.138 -2.701 -5.403 1.00 98.00 175 LEU A O 1
ATOM 1335 N N . THR A 1 176 ? 14.791 -4.169 -6.449 1.00 98.06 176 THR A N 1
ATOM 1336 C CA . THR A 1 176 ? 15.613 -4.372 -7.648 1.00 98.06 176 THR A CA 1
ATOM 1337 C C . THR A 1 176 ? 14.850 -4.109 -8.937 1.00 98.06 176 THR A C 1
ATOM 1339 O O . THR A 1 176 ? 15.474 -3.741 -9.928 1.00 98.06 176 THR A O 1
ATOM 1342 N N . HIS A 1 177 ? 13.522 -4.242 -8.921 1.00 98.50 177 HIS A N 1
ATOM 1343 C CA . HIS A 1 177 ? 12.687 -4.175 -10.113 1.00 98.50 177 HIS A CA 1
ATOM 1344 C C . HIS A 1 177 ? 11.496 -3.237 -9.910 1.00 98.50 177 HIS A C 1
ATOM 1346 O O . HIS A 1 177 ? 11.011 -3.027 -8.796 1.00 98.50 177 HIS A O 1
ATOM 1352 N N . LEU A 1 178 ? 10.987 -2.701 -11.012 1.00 98.25 178 LEU A N 1
ATOM 1353 C CA . LEU A 1 178 ? 9.606 -2.250 -11.117 1.00 98.25 178 LEU A CA 1
ATOM 1354 C C . LEU A 1 178 ? 8.723 -3.419 -11.539 1.00 98.25 178 LEU A C 1
ATOM 1356 O O . LEU A 1 178 ? 9.158 -4.289 -12.297 1.00 98.25 178 LEU A O 1
ATOM 1360 N N . PHE A 1 179 ? 7.462 -3.382 -11.113 1.00 97.69 179 PHE A N 1
ATOM 1361 C CA . PHE A 1 179 ? 6.462 -4.297 -11.643 1.00 97.69 179 PHE A CA 1
ATOM 1362 C C . PHE A 1 179 ? 6.339 -4.137 -13.178 1.00 97.69 179 PHE A C 1
ATOM 1364 O O . PHE A 1 179 ? 6.455 -3.003 -13.675 1.00 97.69 179 PHE A O 1
ATOM 1371 N N . PRO A 1 180 ? 6.159 -5.239 -13.936 1.00 96.56 180 PRO A N 1
ATOM 1372 C CA . PRO A 1 180 ? 5.987 -5.185 -15.385 1.00 96.56 180 PRO A CA 1
ATOM 1373 C C . PRO A 1 180 ? 4.792 -4.319 -15.785 1.00 96.56 180 PRO A C 1
ATOM 1375 O O . PRO A 1 180 ? 3.739 -4.357 -15.152 1.00 96.56 180 PRO A O 1
ATOM 1378 N N . GLU A 1 181 ? 4.941 -3.552 -16.859 1.00 93.12 181 GLU A N 1
ATOM 1379 C CA . GLU A 1 181 ? 3.818 -2.806 -17.427 1.00 93.12 181 GLU A CA 1
ATOM 1380 C C . GLU A 1 181 ? 2.868 -3.767 -18.159 1.00 93.12 181 GLU A C 1
ATOM 1382 O O . GLU A 1 181 ? 3.343 -4.726 -18.775 1.00 93.12 181 GLU A O 1
ATOM 1387 N N . PRO A 1 182 ? 1.546 -3.512 -18.176 1.00 89.88 182 PRO A N 1
ATOM 1388 C CA . PRO A 1 182 ? 0.598 -4.361 -18.898 1.00 89.88 182 PRO A CA 1
ATOM 1389 C C . PRO A 1 182 ? 0.953 -4.569 -20.372 1.00 89.88 182 PRO A C 1
ATOM 1391 O O . PRO A 1 182 ? 0.757 -5.662 -20.887 1.00 89.88 182 PRO A O 1
ATOM 1394 N N . ALA A 1 183 ? 1.514 -3.554 -21.039 1.00 90.25 183 ALA A N 1
ATOM 1395 C CA . ALA A 1 183 ? 1.956 -3.664 -22.430 1.00 90.25 183 ALA A CA 1
ATOM 1396 C C . ALA A 1 183 ? 3.072 -4.711 -22.604 1.00 90.25 183 ALA A C 1
ATOM 1398 O O . ALA A 1 183 ? 2.995 -5.541 -23.502 1.00 90.25 183 ALA A O 1
ATOM 1399 N N . VAL A 1 184 ? 4.048 -4.740 -21.689 1.00 92.25 184 VAL A N 1
ATOM 1400 C CA . VAL A 1 184 ? 5.127 -5.743 -21.690 1.00 92.25 184 VAL A CA 1
ATOM 1401 C C . VAL A 1 184 ? 4.556 -7.147 -21.481 1.00 92.25 184 VAL A C 1
ATOM 1403 O O . VAL A 1 184 ? 4.988 -8.100 -22.122 1.00 92.25 184 VAL A O 1
ATOM 1406 N N . LEU A 1 185 ? 3.553 -7.281 -20.609 1.00 90.94 185 LEU A N 1
ATOM 1407 C CA . LEU A 1 185 ? 2.886 -8.562 -20.369 1.00 90.94 185 LEU A CA 1
ATOM 1408 C C . LEU A 1 185 ? 2.004 -9.002 -21.545 1.00 90.94 185 LEU A C 1
ATOM 1410 O O . LEU A 1 185 ? 1.890 -10.195 -21.797 1.00 90.94 185 LEU A O 1
ATOM 1414 N N . ALA A 1 186 ? 1.389 -8.067 -22.269 1.00 88.12 186 ALA A N 1
ATOM 1415 C CA . ALA A 1 186 ? 0.571 -8.372 -23.440 1.00 88.12 186 ALA A CA 1
ATOM 1416 C C . ALA A 1 186 ? 1.411 -8.885 -24.621 1.00 88.12 186 ALA A C 1
ATOM 1418 O O . ALA A 1 186 ? 0.934 -9.696 -25.411 1.00 88.12 186 ALA A O 1
ATOM 1419 N N . GLU A 1 187 ? 2.660 -8.431 -24.726 1.00 86.06 187 GLU A N 1
ATOM 1420 C CA . GLU A 1 187 ? 3.624 -8.897 -25.728 1.00 86.06 187 GLU A CA 1
ATOM 1421 C C . GLU A 1 187 ? 4.348 -10.186 -25.304 1.00 86.06 187 GLU A C 1
ATOM 1423 O O . GLU A 1 187 ? 4.976 -10.852 -26.132 1.00 86.06 187 GLU A O 1
ATOM 1428 N N . ALA A 1 188 ? 4.248 -10.576 -24.029 1.00 79.06 188 ALA A N 1
ATOM 1429 C CA . ALA A 1 188 ? 4.836 -11.808 -23.533 1.00 79.06 188 ALA A CA 1
ATOM 1430 C C . ALA A 1 188 ? 4.111 -13.025 -24.130 1.00 79.06 188 ALA A C 1
ATOM 1432 O O . ALA A 1 188 ? 2.964 -13.326 -23.801 1.00 79.06 188 ALA A O 1
ATOM 1433 N N . ALA A 1 189 ? 4.799 -13.763 -25.004 1.00 59.31 189 ALA A N 1
ATOM 1434 C CA . ALA A 1 189 ? 4.304 -15.054 -25.462 1.00 59.31 189 ALA A CA 1
ATOM 1435 C C . ALA A 1 189 ? 4.194 -16.021 -24.264 1.00 59.31 189 ALA A C 1
ATOM 1437 O O . ALA A 1 189 ? 5.101 -16.027 -23.426 1.00 59.31 189 ALA A O 1
ATOM 1438 N N . PRO A 1 190 ? 3.158 -16.883 -24.202 1.00 58.53 190 PRO A N 1
ATOM 1439 C CA . PRO A 1 190 ? 2.927 -17.793 -23.073 1.00 58.53 190 PRO A CA 1
ATOM 1440 C C . PRO A 1 190 ? 4.132 -18.692 -22.731 1.0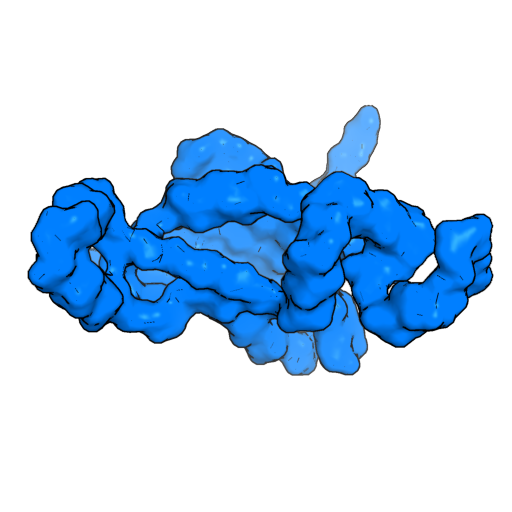0 58.53 190 PRO A C 1
ATOM 1442 O O . PRO A 1 190 ? 4.278 -19.084 -21.577 1.00 58.53 190 PRO A O 1
ATOM 1445 N N . ASP A 1 191 ? 5.053 -18.907 -23.683 1.00 56.59 191 ASP A N 1
ATOM 1446 C CA . ASP A 1 191 ? 6.276 -19.701 -23.508 1.00 56.59 191 ASP A CA 1
ATOM 1447 C C . ASP A 1 191 ? 7.594 -18.927 -23.788 1.00 56.59 191 ASP A C 1
ATOM 1449 O O . ASP A 1 191 ? 8.681 -19.501 -23.715 1.00 56.59 191 ASP A O 1
ATOM 1453 N N . GLY A 1 192 ? 7.557 -17.618 -24.080 1.00 46.41 192 GLY A N 1
ATOM 1454 C CA . GLY A 1 192 ? 8.711 -16.850 -24.589 1.00 46.41 192 GLY A CA 1
ATOM 1455 C C . GLY A 1 192 ? 9.319 -15.847 -23.599 1.00 46.41 192 GLY A C 1
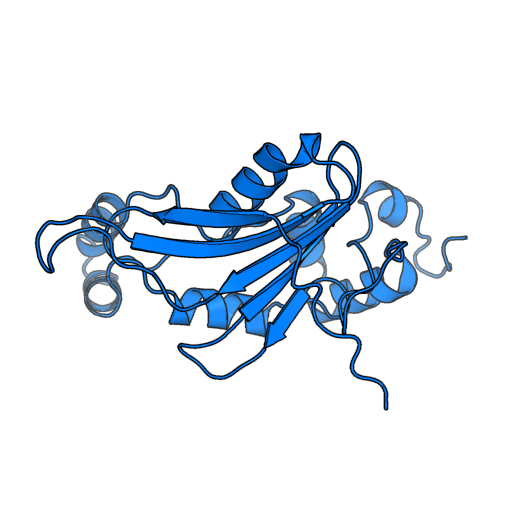ATOM 1456 O O . GLY A 1 192 ? 8.616 -15.130 -22.888 1.00 46.41 192 GLY A O 1
ATOM 1457 N N . THR A 1 193 ? 10.653 -15.809 -23.482 1.00 42.28 193 THR A N 1
ATOM 1458 C CA . THR A 1 193 ? 11.379 -14.707 -22.812 1.00 42.28 193 THR A CA 1
ATOM 1459 C C . THR A 1 193 ? 11.189 -13.436 -23.630 1.00 42.28 193 THR A C 1
ATOM 1461 O O . THR A 1 193 ? 11.519 -13.443 -24.813 1.00 42.28 193 THR A O 1
ATOM 1464 N N . ALA A 1 194 ? 10.645 -12.376 -23.024 1.00 45.41 194 ALA A N 1
ATOM 1465 C CA . ALA A 1 194 ? 10.626 -11.070 -23.677 1.00 45.41 194 ALA A CA 1
ATOM 1466 C C . ALA A 1 194 ? 12.074 -10.577 -23.778 1.00 45.41 194 ALA A C 1
ATOM 1468 O O . ALA A 1 194 ? 12.839 -10.725 -22.820 1.00 45.41 194 ALA A O 1
ATOM 1469 N N . GLY A 1 195 ? 12.437 -10.108 -24.972 1.00 38.16 195 GLY A N 1
ATOM 1470 C CA . GLY A 1 195 ? 13.743 -9.524 -25.276 1.00 38.16 195 GLY A CA 1
ATOM 1471 C C . GLY A 1 195 ? 13.867 -8.077 -24.831 1.00 38.16 195 GLY A C 1
ATOM 1472 O O . GLY A 1 195 ? 12.834 -7.470 -24.474 1.00 38.16 195 GLY A O 1
#

Mean predicted aligned error: 6.11 Å

Organism: NCBI:txid285562

Nearest PDB structures (foldseek):
  8chv-assembly1_D  TM=3.750E-01  e=1.047E-01  Homo sapiens
  2pww-assembly1_A  TM=3.766E-01  e=3.832E-01  Shouchella clausii KSM-K16
  5f7w-assembly1_A  TM=3.911E-01  e=5.906E-01  Helicobacter pylori
  8cht-assembly2_B  TM=3.451E-01  e=6.682E-01  Homo sapiens
  7zkg-assembly1_A  TM=3.095E-01  e=9.682E-01  Streptomyces griseofuscus